Protein AF-A0A1B6FIM2-F1 (afdb_monomer)

Mean predicted aligned error: 3.42 Å

Radius of gyration: 17.5 Å; Cα contacts (8 Å, |Δi|>4): 328; chains: 1; bounding box: 46×36×49 Å

Secondary structure (DSSP, 8-state):
--SEE--EEEETTEEEEPP-TTS-SSEE--EEE-SS-EEETHHHHHTTTT-GGGEE--HHHHTT--TT-HHHHHHTTT-SSEEEEETTEEEEEEEETTEEEEE-HHHHHHHHHHHHHHHHHHHHTS---EEEEEE-TT--HHHHHHHHHHHHHTT-EEEEEEEHHHHHHHHTTTTSS--S--------B-SS-B-

Sequence (195 aa):
GTTYSCVGVWQQGKVEIIANDQGNRTTPSYVAFTDTERLIGDAAKNQVAMNPQNTVFDAKRLIGRKFDDPKIQADMKHWPFKVISDCGKPKIQVEFKGENKRFAPEEISSMVLTKMKETAEAYLGGPVKDAVITVPAYFNDSQRQATKDAGAIAGLNVLRIINEPTAAALAYGLDKNLKGERNVLIFDLGGGTFD

Organism: NCBI:txid1464854

InterPro domains:
  IPR013126 Heat shock protein 70 family [PF00012] (1-195)
  IPR013126 Heat shock protein 70 family [PTHR19375] (1-195)
  IPR043129 ATPase, nucleotide binding domain [SSF53067] (1-176)

Solvent-accessible surface area (backbone atoms only — not comparable to full-atom values): 11012 Å² total; per-residue (Å²): 90,52,66,41,32,71,47,68,48,80,54,98,91,41,82,44,74,49,45,40,100,85,66,40,57,56,39,41,36,23,42,20,42,39,72,85,52,75,36,58,18,62,67,16,55,75,44,30,90,81,42,38,46,28,33,46,55,50,39,69,76,51,36,53,47,49,38,84,37,69,68,48,60,53,53,57,76,76,48,71,39,49,73,43,72,56,96,56,32,47,25,43,42,32,54,41,57,90,35,86,44,75,39,46,33,33,57,58,48,10,54,49,46,35,55,46,43,53,39,49,20,68,73,70,74,47,91,69,46,76,41,73,47,73,40,62,76,86,57,50,71,54,30,50,48,34,53,47,49,10,34,46,74,42,60,28,49,63,79,42,81,44,34,44,61,56,53,52,41,53,74,75,44,76,75,62,92,71,81,74,92,81,92,81,89,72,82,46,82,55,100,88,52,78,87

Foldseek 3Di:
DQFKDWDWDCDPNDIDTFAAPVRHSIFTLKWAADLPDIDGTPVLVVCCVVGQQRIDGRLLQQALDWCPPVSNVVVCVVGNYDWDHDVRGTWTWHQHSNDTDTHHSLQSLLVNVLSNQVRVCVVVVHGAAEDAAEDAPPDDPSRQVSVCVSCVSNNHDHPYYYYPVVVVCVNVVVVPPDDDDDDDDDWDDDPPDTD

Nearest PDB structures (foldseek):
  7plk-assembly1_A  TM=9.984E-01  e=2.055E-32  Bos taurus
  5aql-assembly2_C  TM=9.948E-01  e=1.823E-32  Homo sapiens
  2qwr-assembly1_A  TM=9.960E-01  e=2.943E-32  Bos taurus
  1s3x-assembly1_A  TM=9.961E-01  e=3.317E-32  Homo sapiens
  5fpe-assembly2_B  TM=9.890E-01  e=3.739E-32  Homo sapiens

pLDDT: mean 95.45, std 6.29, range [63.59, 98.81]

Structure (mmCIF, N/CA/C/O backbone):
data_AF-A0A1B6FIM2-F1
#
_entry.id   AF-A0A1B6FIM2-F1
#
loop_
_atom_site.group_PDB
_atom_site.id
_atom_site.type_symbol
_atom_site.label_atom_id
_atom_site.label_alt_id
_atom_site.label_comp_id
_atom_site.label_asym_id
_atom_site.label_entity_id
_atom_site.label_seq_id
_atom_site.pdbx_PDB_ins_code
_atom_site.Cartn_x
_atom_site.Cartn_y
_atom_site.Cartn_z
_atom_site.occupancy
_atom_site.B_iso_or_equiv
_atom_site.auth_seq_id
_atom_site.auth_comp_id
_atom_site.auth_asym_id
_atom_site.auth_atom_id
_atom_site.pdbx_PDB_model_num
ATOM 1 N N . GLY A 1 1 ? 1.165 2.257 -3.805 1.00 92.50 1 GLY A N 1
ATOM 2 C CA . GLY A 1 1 ? 1.570 3.675 -3.689 1.00 92.50 1 GLY A CA 1
ATOM 3 C C . GLY A 1 1 ? 0.908 4.318 -2.481 1.00 92.50 1 GLY A C 1
ATOM 4 O O . GLY A 1 1 ? 0.225 3.617 -1.740 1.00 92.50 1 GLY A O 1
ATOM 5 N N . THR A 1 2 ? 1.127 5.620 -2.256 1.00 94.56 2 THR A N 1
ATOM 6 C CA . THR A 1 2 ? 0.639 6.335 -1.054 1.00 94.56 2 THR A CA 1
ATOM 7 C C . THR A 1 2 ? -0.889 6.366 -0.989 1.00 94.56 2 THR A C 1
ATOM 9 O O . THR A 1 2 ? -1.464 5.844 -0.043 1.00 94.56 2 THR A O 1
ATOM 12 N N . THR A 1 3 ? -1.543 6.891 -2.029 1.00 96.50 3 THR A N 1
ATOM 13 C CA . THR A 1 3 ? -3.010 7.018 -2.101 1.00 96.50 3 THR A CA 1
ATOM 14 C C . THR A 1 3 ? -3.672 5.881 -2.873 1.00 96.50 3 THR A C 1
ATOM 16 O O . THR A 1 3 ? -4.779 5.469 -2.537 1.00 96.50 3 THR A O 1
ATOM 19 N N . TYR A 1 4 ? -2.991 5.359 -3.893 1.00 97.94 4 TYR A N 1
ATOM 20 C CA . TYR A 1 4 ? -3.452 4.262 -4.738 1.00 97.94 4 TYR A CA 1
ATOM 21 C C . TYR A 1 4 ? -2.345 3.231 -4.952 1.00 97.94 4 TYR A C 1
ATOM 23 O O . TYR A 1 4 ? -1.146 3.533 -4.892 1.00 97.94 4 TYR A O 1
ATOM 31 N N . SER A 1 5 ? -2.760 2.004 -5.233 1.00 98.56 5 SER A N 1
ATOM 32 C CA . SER A 1 5 ? -1.910 0.892 -5.636 1.00 98.56 5 SER A CA 1
ATOM 33 C C . SER A 1 5 ? -2.376 0.339 -6.979 1.00 98.56 5 SER A C 1
ATOM 35 O O . SER A 1 5 ? -3.536 0.479 -7.362 1.00 98.56 5 SER A O 1
ATOM 37 N N . CYS A 1 6 ? -1.433 -0.225 -7.722 1.00 98.31 6 CYS A N 1
ATOM 38 C CA . CYS A 1 6 ? -1.624 -0.762 -9.061 1.00 98.31 6 CYS A CA 1
ATOM 39 C C . CYS A 1 6 ? -0.899 -2.105 -9.121 1.00 98.31 6 CYS A C 1
ATOM 41 O O . CYS A 1 6 ? 0.172 -2.244 -8.524 1.00 98.31 6 CYS A O 1
ATOM 43 N N . VAL A 1 7 ? -1.477 -3.073 -9.824 1.00 98.56 7 VAL A N 1
ATOM 44 C CA . VAL A 1 7 ? -0.871 -4.384 -10.050 1.00 98.56 7 VAL A CA 1
ATOM 45 C C . VAL A 1 7 ? -0.872 -4.685 -11.544 1.00 98.56 7 VAL A C 1
ATOM 47 O O . VAL A 1 7 ? -1.836 -4.410 -12.259 1.00 98.56 7 VAL A O 1
ATOM 50 N N . GLY A 1 8 ? 0.247 -5.217 -12.023 1.00 98.00 8 GLY A N 1
ATOM 51 C CA . GLY A 1 8 ? 0.423 -5.602 -13.413 1.00 98.00 8 GLY A CA 1
ATOM 52 C C . GLY A 1 8 ? 1.182 -6.912 -13.525 1.00 98.00 8 GLY A C 1
ATOM 53 O O . GLY A 1 8 ? 1.907 -7.305 -12.610 1.00 98.00 8 GLY A O 1
ATOM 54 N N . VAL A 1 9 ? 1.012 -7.578 -14.659 1.00 97.88 9 VAL A N 1
ATOM 55 C CA . VAL A 1 9 ? 1.670 -8.841 -14.987 1.00 97.88 9 VAL A CA 1
ATOM 56 C C . VAL A 1 9 ? 2.378 -8.717 -16.330 1.00 97.88 9 VAL A C 1
ATOM 58 O O . VAL A 1 9 ? 1.889 -8.063 -17.248 1.00 97.88 9 VAL A O 1
ATOM 61 N N . TRP A 1 10 ? 3.551 -9.335 -16.448 1.00 94.19 10 TRP A N 1
ATOM 62 C CA . TRP A 1 10 ? 4.198 -9.541 -17.739 1.00 94.19 10 TRP A CA 1
ATOM 63 C C . TRP A 1 10 ? 3.821 -10.927 -18.263 1.00 94.19 10 TRP A C 1
ATOM 65 O O . TRP A 1 10 ? 4.260 -11.937 -17.713 1.00 94.19 10 TRP A O 1
ATOM 75 N N . GLN A 1 11 ? 3.028 -10.990 -19.331 1.00 91.12 11 GLN A N 1
ATOM 76 C CA . GLN A 1 11 ? 2.624 -12.247 -19.961 1.00 91.12 11 GLN A CA 1
ATOM 77 C C . GLN A 1 11 ? 2.568 -12.067 -21.478 1.00 91.12 11 GLN A C 1
ATOM 79 O O . GLN A 1 11 ? 2.282 -10.983 -21.978 1.00 91.12 11 GLN A O 1
ATOM 84 N N . GLN A 1 12 ? 2.888 -13.125 -22.230 1.00 91.12 12 GLN A N 1
ATOM 85 C CA . GLN A 1 12 ? 2.848 -13.108 -23.702 1.00 91.12 12 GLN A CA 1
ATOM 86 C C . GLN A 1 12 ? 3.644 -11.942 -24.332 1.00 91.12 12 GLN A C 1
ATOM 88 O O . GLN A 1 12 ? 3.262 -11.390 -25.359 1.00 91.12 12 GLN A O 1
ATOM 93 N N . GLY A 1 13 ? 4.762 -11.553 -23.708 1.00 89.81 13 GLY A N 1
ATOM 94 C CA . GLY A 1 13 ? 5.661 -10.521 -24.234 1.00 89.81 13 GLY A CA 1
ATOM 95 C C . GLY A 1 13 ? 5.196 -9.073 -24.039 1.00 89.81 13 GLY A C 1
ATOM 96 O O . GLY A 1 13 ? 5.806 -8.176 -24.619 1.00 89.81 13 GLY A O 1
ATOM 97 N N . LYS A 1 14 ? 4.159 -8.827 -23.231 1.00 92.75 14 LYS A N 1
ATOM 98 C CA . LYS A 1 14 ? 3.659 -7.482 -22.914 1.00 92.75 14 LYS A CA 1
ATOM 99 C C . LYS A 1 14 ? 3.328 -7.332 -21.427 1.00 92.75 14 LYS A C 1
ATOM 101 O O . LYS A 1 14 ? 3.095 -8.317 -20.729 1.00 92.75 14 LYS A O 1
ATOM 106 N N . VAL A 1 15 ? 3.296 -6.083 -20.960 1.00 94.88 15 VAL A N 1
ATOM 107 C CA . VAL A 1 15 ? 2.743 -5.723 -19.646 1.00 94.88 15 VAL A CA 1
ATOM 108 C C . VAL A 1 15 ? 1.233 -5.569 -19.776 1.00 94.88 15 VAL A C 1
ATOM 110 O O . VAL A 1 15 ? 0.756 -4.854 -20.657 1.00 94.88 15 VAL A O 1
ATOM 113 N N . GLU A 1 16 ? 0.490 -6.179 -18.863 1.00 96.12 16 GLU A N 1
ATOM 114 C CA . GLU A 1 16 ? -0.941 -5.959 -18.683 1.00 96.12 16 GLU A CA 1
ATOM 115 C C . GLU A 1 16 ? -1.196 -5.386 -17.289 1.00 96.12 16 GLU A C 1
ATOM 117 O O . GLU A 1 16 ? -0.738 -5.937 -16.288 1.00 96.12 16 GLU A O 1
ATOM 122 N N . ILE A 1 17 ? -1.915 -4.262 -17.222 1.00 98.00 17 ILE A N 1
ATOM 123 C CA . ILE A 1 17 ? -2.380 -3.678 -15.960 1.00 98.00 17 ILE A CA 1
ATOM 124 C C . ILE A 1 17 ? -3.752 -4.255 -15.642 1.00 98.00 17 ILE A C 1
ATOM 126 O O . ILE A 1 17 ? -4.681 -4.132 -16.447 1.00 98.00 17 ILE A O 1
ATOM 130 N N . ILE A 1 18 ? -3.867 -4.866 -14.469 1.00 98.31 18 ILE A N 1
ATOM 131 C CA . ILE A 1 18 ? -5.035 -5.647 -14.079 1.00 98.31 18 ILE A CA 1
ATOM 132 C C . ILE A 1 18 ? -6.059 -4.714 -13.429 1.00 98.31 18 ILE A C 1
ATOM 134 O O . ILE A 1 18 ? -5.737 -3.954 -12.515 1.00 98.31 18 ILE A O 1
ATOM 138 N N . ALA A 1 19 ? -7.294 -4.753 -13.925 1.00 98.12 19 ALA A N 1
ATOM 139 C CA . ALA A 1 19 ? -8.408 -4.051 -13.304 1.00 98.12 19 ALA A CA 1
ATOM 140 C C . ALA A 1 19 ? -8.920 -4.825 -12.079 1.00 98.12 19 ALA A C 1
ATOM 142 O O . ALA A 1 19 ? -8.931 -6.054 -12.083 1.00 98.12 19 ALA A O 1
ATOM 143 N N . ASN A 1 20 ? -9.352 -4.108 -11.044 1.00 97.25 20 ASN A N 1
ATOM 144 C CA . ASN A 1 20 ? -9.981 -4.700 -9.870 1.00 97.25 20 ASN A CA 1
ATOM 145 C C . ASN A 1 20 ? -11.428 -5.152 -10.152 1.00 97.25 20 ASN A C 1
ATOM 147 O O . ASN A 1 20 ? -11.941 -5.023 -11.263 1.00 97.25 20 ASN A O 1
ATOM 151 N N . ASP A 1 21 ? -12.097 -5.659 -9.120 1.00 94.00 21 ASP A N 1
ATOM 152 C CA . ASP A 1 21 ? -13.487 -6.131 -9.138 1.00 94.00 21 ASP A CA 1
ATOM 153 C C . ASP A 1 21 ? -14.526 -5.058 -9.509 1.00 94.00 21 ASP A C 1
ATOM 155 O O . ASP A 1 21 ? -15.655 -5.397 -9.858 1.00 94.00 21 ASP A O 1
ATOM 159 N N . GLN A 1 22 ? -14.150 -3.777 -9.495 1.00 94.06 22 GLN A N 1
ATOM 160 C CA . GLN A 1 22 ? -14.974 -2.659 -9.965 1.00 94.06 22 GLN A CA 1
ATOM 161 C C . GLN A 1 22 ? -14.589 -2.166 -11.371 1.00 94.06 22 GLN A C 1
ATOM 163 O O . GLN A 1 22 ? -15.170 -1.204 -11.868 1.00 94.06 22 GLN A O 1
ATOM 168 N N . GLY A 1 23 ? -13.611 -2.799 -12.025 1.00 96.00 23 GLY A N 1
ATOM 169 C CA . GLY A 1 23 ? -13.101 -2.382 -13.332 1.00 96.00 23 GLY A CA 1
ATOM 170 C C . GLY A 1 23 ? -12.039 -1.276 -13.279 1.00 96.00 23 GLY A C 1
ATOM 171 O O . GLY A 1 23 ? -11.585 -0.815 -14.329 1.00 96.00 23 GLY A O 1
ATOM 172 N N . ASN A 1 24 ? -11.588 -0.866 -12.088 1.00 97.75 24 ASN A N 1
ATOM 173 C CA . ASN A 1 24 ? -10.577 0.180 -11.926 1.00 97.75 24 ASN A CA 1
ATOM 174 C C . ASN A 1 24 ? -9.160 -0.395 -12.049 1.00 97.75 24 ASN A C 1
ATOM 176 O O . ASN A 1 24 ? -8.808 -1.367 -11.387 1.00 97.75 24 ASN A O 1
ATOM 180 N N . ARG A 1 25 ? -8.295 0.244 -12.847 1.00 97.81 25 ARG A N 1
ATOM 181 C CA . ARG A 1 25 ? -6.875 -0.153 -12.999 1.00 97.81 25 ARG A CA 1
ATOM 182 C C . ARG A 1 25 ? -5.978 0.244 -11.826 1.00 97.81 25 ARG A C 1
ATOM 184 O O . ARG A 1 25 ? -4.818 -0.149 -11.767 1.00 97.81 25 ARG A O 1
ATOM 191 N N . THR A 1 26 ? -6.498 1.045 -10.908 1.00 98.19 26 THR A N 1
ATOM 192 C CA . THR A 1 26 ? -5.848 1.382 -9.645 1.00 98.19 26 THR A CA 1
ATOM 193 C C . THR A 1 26 ? -6.855 1.186 -8.525 1.00 98.19 26 THR A C 1
ATOM 195 O O . THR A 1 26 ? -8.048 1.403 -8.702 1.00 98.19 26 THR A O 1
ATOM 198 N N . THR A 1 27 ? -6.376 0.761 -7.364 1.00 98.62 27 THR A N 1
ATOM 199 C CA . THR A 1 27 ? -7.202 0.548 -6.173 1.00 98.62 27 THR A CA 1
ATOM 200 C C . THR A 1 27 ? -6.720 1.479 -5.064 1.00 98.62 27 THR A C 1
ATOM 202 O O . THR A 1 27 ? -5.507 1.560 -4.845 1.00 98.62 27 THR A O 1
ATOM 205 N N . PRO A 1 28 ? -7.613 2.196 -4.360 1.00 98.56 28 PRO A N 1
ATOM 206 C CA . PRO A 1 28 ? -7.225 3.032 -3.231 1.00 98.56 28 PRO A CA 1
ATOM 207 C C . PRO A 1 28 ? -6.421 2.253 -2.182 1.00 98.56 28 PRO A C 1
ATOM 209 O O . PRO A 1 28 ? -6.786 1.144 -1.799 1.00 98.56 28 PRO A O 1
ATOM 212 N N . SER A 1 29 ? -5.349 2.843 -1.660 1.00 98.56 29 SER A N 1
ATOM 213 C CA . SER A 1 29 ? -4.566 2.291 -0.545 1.00 98.56 29 SER A CA 1
ATOM 214 C C . SER A 1 29 ? -5.265 2.568 0.796 1.00 98.56 29 SER A C 1
ATOM 216 O O . SER A 1 29 ? -4.714 3.233 1.670 1.00 98.56 29 SER A O 1
ATOM 218 N N . TYR A 1 30 ? -6.513 2.112 0.916 1.00 98.75 30 TYR A N 1
ATOM 219 C CA . TYR A 1 30 ? -7.396 2.343 2.059 1.00 98.75 30 TYR A CA 1
ATOM 220 C C . TYR A 1 30 ? -7.775 1.012 2.702 1.00 98.75 30 TYR A C 1
ATOM 222 O O . TYR A 1 30 ? -8.082 0.047 1.999 1.00 98.75 30 TYR A O 1
ATOM 230 N N . VAL A 1 31 ? -7.806 0.989 4.033 1.00 98.81 31 VAL A N 1
ATOM 231 C CA . VAL A 1 31 ? -8.309 -0.130 4.835 1.00 98.81 31 VAL A CA 1
ATOM 232 C C . VAL A 1 31 ? -9.269 0.427 5.876 1.00 98.81 31 VAL A C 1
ATOM 234 O O . VAL A 1 31 ? -8.871 1.250 6.694 1.00 98.81 31 VAL A O 1
ATOM 237 N N . ALA A 1 32 ? -10.522 -0.015 5.855 1.00 98.81 32 ALA A N 1
ATOM 238 C CA . ALA A 1 32 ? -11.518 0.369 6.846 1.00 98.81 32 ALA A CA 1
ATOM 239 C C . ALA A 1 32 ? -11.920 -0.824 7.707 1.00 98.81 32 ALA A C 1
ATOM 241 O O . ALA A 1 32 ? -12.060 -1.946 7.214 1.00 98.81 32 ALA A O 1
ATOM 242 N N . PHE A 1 33 ? -12.118 -0.564 8.991 1.00 98.75 33 PHE A N 1
ATOM 243 C CA . PHE A 1 33 ? -12.545 -1.546 9.975 1.00 98.75 33 PHE A CA 1
ATOM 244 C C . PHE A 1 33 ? -13.953 -1.190 10.450 1.00 98.75 33 PHE A C 1
ATOM 246 O O . PHE A 1 33 ? -14.222 -0.037 10.794 1.00 98.75 33 PHE A O 1
ATOM 253 N N . THR A 1 34 ? -14.856 -2.168 10.421 1.00 98.06 34 THR A N 1
ATOM 254 C CA . THR A 1 34 ? -16.246 -2.022 10.868 1.00 98.06 34 THR A CA 1
ATOM 255 C C . THR A 1 34 ? -16.566 -3.041 11.965 1.00 98.06 34 THR A C 1
ATOM 257 O O . THR A 1 34 ? -15.729 -3.865 12.347 1.00 98.06 34 THR A O 1
ATOM 260 N N . ASP A 1 35 ? -17.794 -3.026 12.473 1.00 96.12 35 ASP A N 1
ATOM 261 C CA . ASP A 1 35 ? -18.244 -4.007 13.467 1.00 96.12 35 ASP A CA 1
ATOM 262 C C . ASP A 1 35 ? -18.338 -5.434 12.914 1.00 96.12 35 ASP A C 1
ATOM 264 O O . ASP A 1 35 ? -18.319 -6.406 13.669 1.00 96.12 35 ASP A O 1
ATOM 268 N N . THR A 1 36 ? -18.423 -5.582 11.592 1.00 96.31 36 THR A N 1
ATOM 269 C CA . THR A 1 36 ? -18.669 -6.866 10.929 1.00 96.31 36 THR A CA 1
ATOM 270 C C . THR A 1 36 ? -17.468 -7.339 10.124 1.00 96.31 36 THR A C 1
ATOM 272 O O . THR A 1 36 ? -17.121 -8.525 10.155 1.00 96.31 36 THR A O 1
ATOM 275 N N . GLU A 1 37 ? -16.793 -6.428 9.427 1.00 96.75 37 GLU A N 1
ATOM 276 C CA . GLU A 1 37 ? -15.832 -6.780 8.393 1.00 96.75 37 GLU A CA 1
ATOM 277 C C . GLU A 1 37 ? -14.720 -5.746 8.212 1.00 96.75 37 GLU A C 1
ATOM 279 O O . GLU A 1 37 ? -14.718 -4.648 8.771 1.00 96.75 37 GLU A O 1
ATOM 284 N N . ARG A 1 38 ? -13.721 -6.143 7.429 1.00 98.06 38 ARG A N 1
ATOM 285 C CA . ARG A 1 38 ? -12.625 -5.278 7.021 1.00 98.06 38 ARG A CA 1
ATOM 286 C C . ARG A 1 38 ? -12.766 -5.009 5.532 1.00 98.06 38 ARG A C 1
ATOM 288 O O . ARG A 1 38 ? -12.680 -5.938 4.734 1.00 98.06 38 ARG A O 1
ATOM 295 N N . LEU A 1 39 ? -12.916 -3.742 5.177 1.00 98.38 39 LEU A N 1
ATOM 296 C CA . LEU A 1 39 ? -13.014 -3.283 3.797 1.00 98.38 39 LEU A CA 1
ATOM 297 C C . LEU A 1 39 ? -11.639 -2.818 3.318 1.00 98.38 39 LEU A C 1
ATOM 299 O O . LEU A 1 39 ? -10.876 -2.224 4.079 1.00 98.38 39 LEU A O 1
ATOM 303 N N . ILE A 1 40 ? -11.320 -3.061 2.048 1.00 98.62 40 ILE A N 1
ATOM 304 C CA . ILE A 1 40 ? -10.046 -2.664 1.434 1.00 98.62 40 ILE A CA 1
ATOM 305 C C . ILE A 1 40 ? -10.336 -2.072 0.054 1.00 98.62 40 ILE A C 1
ATOM 307 O O . ILE A 1 40 ? -11.208 -2.562 -0.662 1.00 98.62 40 ILE A O 1
ATOM 311 N N . GLY A 1 41 ? -9.610 -1.025 -0.336 1.00 98.50 41 GLY A N 1
ATOM 312 C CA . GLY A 1 41 ? -9.752 -0.429 -1.663 1.00 98.50 41 GLY A CA 1
ATOM 313 C C . GLY A 1 41 ? -10.945 0.513 -1.785 1.00 98.50 41 GLY A C 1
ATOM 314 O O . GLY A 1 41 ? -11.195 1.332 -0.899 1.00 98.50 41 GLY A O 1
ATOM 315 N N . ASP A 1 42 ? -11.673 0.411 -2.897 1.00 98.25 42 ASP A N 1
ATOM 316 C CA . ASP A 1 42 ? -12.793 1.302 -3.219 1.00 98.25 42 ASP A CA 1
ATOM 317 C C . ASP A 1 42 ? -13.888 1.265 -2.143 1.00 98.25 42 ASP A C 1
ATOM 319 O O . ASP A 1 42 ? -14.356 2.313 -1.698 1.00 98.25 42 ASP A O 1
ATOM 323 N N . ALA A 1 43 ? -14.222 0.075 -1.633 1.00 97.75 43 ALA A N 1
ATOM 324 C CA . ALA A 1 43 ? -15.197 -0.082 -0.554 1.00 97.75 43 ALA A CA 1
ATOM 325 C C . ALA A 1 43 ? -14.789 0.679 0.720 1.00 97.75 43 ALA A C 1
ATOM 327 O O . ALA A 1 43 ? -15.617 1.360 1.320 1.00 97.75 43 ALA A O 1
ATOM 328 N N . ALA A 1 44 ? -13.506 0.628 1.101 1.00 98.50 44 ALA A N 1
ATOM 329 C CA . ALA A 1 44 ? -12.992 1.371 2.251 1.00 98.50 44 ALA A CA 1
ATOM 330 C C . ALA A 1 44 ? -13.014 2.886 2.007 1.00 98.50 44 ALA A C 1
ATOM 332 O O . ALA A 1 44 ? -13.407 3.650 2.888 1.00 98.50 44 ALA A O 1
ATOM 333 N N . LYS A 1 45 ? -12.630 3.337 0.809 1.00 98.12 45 LYS A N 1
ATOM 334 C CA . LYS A 1 45 ? -12.624 4.765 0.472 1.00 98.12 45 LYS A CA 1
ATOM 335 C C . LYS A 1 45 ? -14.035 5.361 0.446 1.00 98.12 45 LYS A C 1
ATOM 337 O O . LYS A 1 45 ? -14.227 6.461 0.956 1.00 98.12 45 LYS A O 1
ATOM 342 N N . ASN A 1 46 ? -15.021 4.645 -0.093 1.00 97.81 46 ASN A N 1
ATOM 343 C CA . ASN A 1 46 ? -16.386 5.155 -0.272 1.00 97.81 46 ASN A CA 1
ATOM 344 C C . ASN A 1 46 ? -17.098 5.480 1.051 1.00 97.81 46 ASN A C 1
ATOM 346 O O . ASN A 1 46 ? -17.915 6.394 1.097 1.00 97.81 46 ASN A O 1
ATOM 350 N N . GLN A 1 47 ? -16.765 4.774 2.133 1.00 97.44 47 GLN A N 1
ATOM 351 C CA . GLN A 1 47 ? -17.388 4.966 3.448 1.00 97.44 47 GLN A CA 1
ATOM 352 C C . GLN A 1 47 ? -16.586 5.865 4.407 1.00 97.44 47 GLN A C 1
ATOM 354 O O . GLN A 1 47 ? -16.997 6.060 5.550 1.00 97.44 47 GLN A O 1
ATOM 359 N N . VAL A 1 48 ? -15.470 6.460 3.960 1.00 97.19 48 VAL A N 1
ATOM 360 C CA . VAL A 1 48 ? -14.565 7.242 4.830 1.00 97.19 48 VAL A CA 1
ATOM 361 C C . VAL A 1 48 ? -15.266 8.398 5.551 1.00 97.19 48 VAL A C 1
ATOM 363 O O . VAL A 1 48 ? -14.922 8.708 6.687 1.00 97.19 48 VAL A O 1
ATOM 366 N N . ALA A 1 49 ? -16.275 9.013 4.926 1.00 97.06 49 ALA A N 1
ATOM 367 C CA . ALA A 1 49 ? -17.040 10.106 5.526 1.00 97.06 49 ALA A CA 1
ATOM 368 C C . ALA A 1 49 ? -17.935 9.645 6.692 1.00 97.06 49 ALA A C 1
ATOM 370 O O . ALA A 1 49 ? -18.217 10.433 7.589 1.00 97.06 49 ALA A O 1
ATOM 371 N N . MET A 1 50 ? -18.367 8.379 6.689 1.00 97.62 50 MET A N 1
ATOM 372 C CA . MET A 1 50 ? -19.211 7.797 7.738 1.00 97.62 50 MET A CA 1
ATOM 373 C C . MET A 1 50 ? -18.393 7.183 8.879 1.00 97.62 50 MET A C 1
ATOM 375 O O . MET A 1 50 ? -18.855 7.164 10.014 1.00 97.62 50 MET A O 1
ATOM 379 N N . ASN A 1 51 ? -17.179 6.707 8.595 1.00 98.06 51 ASN A N 1
ATOM 380 C CA . ASN A 1 51 ? -16.321 6.022 9.566 1.00 98.06 51 ASN A CA 1
ATOM 381 C C . ASN A 1 51 ? -14.859 6.518 9.503 1.00 98.06 51 ASN A C 1
ATOM 383 O O . ASN A 1 51 ? -13.934 5.742 9.237 1.00 98.06 51 ASN A O 1
ATOM 387 N N . PRO A 1 52 ? -14.604 7.819 9.713 1.00 98.06 52 PRO A N 1
ATOM 388 C CA . PRO A 1 52 ? -13.284 8.399 9.471 1.00 98.06 52 PRO A CA 1
ATOM 389 C C . PRO A 1 52 ? -12.210 7.881 10.439 1.00 98.06 52 PRO A C 1
ATOM 391 O O . PRO A 1 52 ? -11.061 7.714 10.042 1.00 98.06 52 PRO A O 1
ATOM 394 N N . GLN A 1 53 ? -12.566 7.581 11.692 1.00 98.12 53 GLN A N 1
ATOM 395 C CA . GLN A 1 53 ? -11.607 7.165 12.727 1.00 98.12 53 GLN A CA 1
ATOM 396 C C . GLN A 1 53 ? -11.075 5.738 12.532 1.00 98.12 53 GLN A C 1
ATOM 398 O O . GLN A 1 53 ? -9.950 5.452 12.938 1.00 98.12 53 GLN A O 1
ATOM 403 N N . ASN A 1 54 ? -11.851 4.866 11.878 1.00 98.56 54 ASN A N 1
ATOM 404 C CA . ASN A 1 54 ? -11.472 3.474 11.615 1.00 98.56 54 ASN A CA 1
ATOM 405 C C . ASN A 1 54 ? -11.148 3.219 10.138 1.00 98.56 54 ASN A C 1
ATOM 407 O O . ASN A 1 54 ? -11.032 2.068 9.718 1.00 98.56 54 ASN A O 1
ATOM 411 N N . THR A 1 55 ? -10.988 4.282 9.346 1.00 98.69 55 THR A N 1
ATOM 412 C CA . THR A 1 55 ? -10.579 4.204 7.942 1.00 98.69 55 THR A CA 1
ATOM 413 C C . THR A 1 55 ? -9.160 4.714 7.790 1.00 98.69 55 THR A C 1
ATOM 415 O O . THR A 1 55 ? -8.896 5.915 7.823 1.00 98.69 55 THR A O 1
ATOM 418 N N . VAL A 1 56 ? -8.237 3.780 7.613 1.00 98.69 56 VAL A N 1
ATOM 419 C CA . VAL A 1 56 ? -6.805 4.036 7.536 1.00 98.69 56 VAL A CA 1
ATOM 420 C C . VAL A 1 56 ? -6.394 4.242 6.083 1.00 98.69 56 VAL A C 1
ATOM 422 O O . VAL A 1 56 ? -6.711 3.438 5.206 1.00 98.69 56 VAL A O 1
ATOM 425 N N . PHE A 1 57 ? -5.646 5.311 5.847 1.00 98.31 57 PHE A N 1
ATOM 426 C CA . PHE A 1 57 ? -4.979 5.638 4.589 1.00 98.31 57 PHE A CA 1
ATOM 427 C C . PHE A 1 57 ? -3.581 6.178 4.903 1.00 98.31 57 PHE A C 1
ATOM 429 O O . PHE A 1 57 ? -3.216 6.309 6.070 1.00 98.31 57 PHE A O 1
ATOM 436 N N . ASP A 1 58 ? -2.768 6.449 3.880 1.00 97.25 58 ASP A N 1
ATOM 437 C CA . ASP A 1 58 ? -1.422 7.014 4.054 1.00 97.25 58 ASP A CA 1
ATOM 438 C C . ASP A 1 58 ? -0.465 6.171 4.924 1.00 97.25 58 ASP A C 1
ATOM 440 O O . ASP A 1 58 ? 0.586 6.650 5.348 1.00 97.25 58 ASP A O 1
ATOM 444 N N . ALA A 1 59 ? -0.736 4.872 5.112 1.00 96.81 59 ALA A N 1
ATOM 445 C CA . ALA A 1 59 ? 0.139 3.967 5.869 1.00 96.81 59 ALA A CA 1
ATOM 446 C C . ALA A 1 59 ? 1.590 3.946 5.338 1.00 96.81 59 ALA A C 1
ATOM 448 O O . ALA A 1 59 ? 2.537 3.792 6.112 1.00 96.81 59 ALA A O 1
ATOM 449 N N . LYS A 1 60 ? 1.789 4.202 4.032 1.00 96.50 60 LYS A N 1
ATOM 450 C CA . LYS A 1 60 ? 3.114 4.351 3.396 1.00 96.50 60 LYS A CA 1
ATOM 451 C C . LYS A 1 60 ? 3.939 5.506 3.994 1.00 96.50 60 LYS A C 1
ATOM 453 O O . LYS A 1 60 ? 5.164 5.458 3.935 1.00 96.50 60 LYS A O 1
ATOM 458 N N . ARG A 1 61 ? 3.310 6.528 4.590 1.00 96.81 61 ARG A N 1
ATOM 459 C CA . ARG A 1 61 ? 4.017 7.613 5.294 1.00 96.81 61 ARG A CA 1
ATOM 460 C C . ARG A 1 61 ? 4.612 7.142 6.621 1.00 96.81 61 ARG A C 1
ATOM 462 O O . ARG A 1 61 ? 5.687 7.613 6.978 1.00 96.81 61 ARG A O 1
ATOM 469 N N . LEU A 1 62 ? 3.957 6.189 7.295 1.00 97.12 62 LEU A N 1
ATOM 470 C CA . LEU A 1 62 ? 4.344 5.630 8.601 1.00 97.12 62 LEU A CA 1
ATOM 471 C C . LEU A 1 62 ? 5.353 4.481 8.516 1.00 97.12 62 LEU A C 1
ATOM 473 O O . LEU A 1 62 ? 6.119 4.265 9.455 1.00 97.12 62 LEU A O 1
ATOM 477 N N . ILE A 1 63 ? 5.344 3.730 7.415 1.00 97.31 63 ILE A N 1
ATOM 478 C CA . ILE A 1 63 ? 6.116 2.491 7.287 1.00 97.31 63 ILE A CA 1
ATOM 479 C C . ILE A 1 63 ? 7.621 2.716 7.496 1.00 97.31 63 ILE A C 1
ATOM 481 O O . ILE A 1 63 ? 8.214 3.629 6.919 1.00 97.31 63 ILE A O 1
ATOM 485 N N . GLY A 1 64 ? 8.233 1.891 8.353 1.00 97.06 64 GLY A N 1
ATOM 486 C CA . GLY A 1 64 ? 9.664 1.947 8.683 1.00 97.06 64 GLY A CA 1
ATOM 487 C C . GLY A 1 64 ? 10.133 3.212 9.414 1.00 97.06 64 GLY A C 1
ATOM 488 O O . GLY A 1 64 ? 11.337 3.462 9.471 1.00 97.06 64 GLY A O 1
ATOM 489 N N . ARG A 1 65 ? 9.218 4.029 9.952 1.00 97.75 65 ARG A N 1
ATOM 490 C CA . ARG A 1 65 ? 9.553 5.210 10.764 1.00 97.75 65 ARG A CA 1
ATOM 491 C C . ARG A 1 65 ? 9.381 4.946 12.254 1.00 97.75 65 ARG A C 1
ATOM 493 O O . ARG A 1 65 ? 8.722 3.997 12.674 1.00 97.75 65 ARG A O 1
ATOM 500 N N . LYS A 1 66 ? 9.980 5.821 13.058 1.00 97.81 66 LYS A N 1
ATOM 501 C CA . LYS A 1 66 ? 9.752 5.884 14.503 1.00 97.81 66 LYS A CA 1
ATOM 502 C C . LYS A 1 66 ? 8.570 6.795 14.805 1.00 97.81 66 LYS A C 1
ATOM 504 O O . LYS A 1 66 ? 8.257 7.691 14.025 1.00 97.81 66 LYS A O 1
ATOM 509 N N . PHE A 1 67 ? 7.923 6.561 15.941 1.00 98.12 67 PHE A N 1
ATOM 510 C CA . PHE A 1 67 ? 6.775 7.356 16.362 1.00 98.12 67 PHE A CA 1
ATOM 511 C C . PHE A 1 67 ? 7.152 8.830 16.569 1.00 98.12 67 PHE A C 1
ATOM 513 O O . PHE A 1 67 ? 6.378 9.710 16.218 1.00 98.12 67 PHE A O 1
ATOM 520 N N . ASP A 1 68 ? 8.348 9.102 17.091 1.00 97.44 68 ASP A N 1
ATOM 521 C CA . ASP A 1 68 ? 8.867 10.442 17.386 1.00 97.44 68 ASP A CA 1
ATOM 522 C C . ASP A 1 68 ? 9.461 11.181 16.172 1.00 97.44 68 ASP A C 1
ATOM 524 O O . ASP A 1 68 ? 9.935 12.307 16.321 1.00 97.44 68 ASP A O 1
ATOM 528 N N . ASP A 1 69 ? 9.417 10.595 14.968 1.00 97.19 69 ASP A N 1
ATOM 529 C CA . ASP A 1 69 ? 9.849 11.268 13.741 1.00 97.19 69 ASP A CA 1
ATOM 530 C C . ASP A 1 69 ? 9.044 12.575 13.554 1.00 97.19 69 ASP A C 1
ATOM 532 O O . ASP A 1 69 ? 7.809 12.523 13.487 1.00 97.19 69 ASP A O 1
ATOM 536 N N . PRO A 1 70 ? 9.696 13.751 13.433 1.00 97.44 70 PRO A N 1
ATOM 537 C CA . PRO A 1 70 ? 9.002 15.027 13.277 1.00 97.44 70 PRO A CA 1
ATOM 538 C C . PRO A 1 70 ? 8.017 15.060 12.103 1.00 97.44 70 PRO A C 1
ATOM 540 O O . PRO A 1 70 ? 6.984 15.723 12.195 1.00 97.44 70 PRO A O 1
ATOM 543 N N . LYS A 1 71 ? 8.300 14.325 11.016 1.00 93.62 71 LYS A N 1
ATOM 544 C CA . LYS A 1 71 ? 7.379 14.207 9.876 1.00 93.62 71 LYS A CA 1
ATOM 545 C C . LYS A 1 71 ? 6.108 13.460 10.270 1.00 93.62 71 LYS A C 1
ATOM 547 O O . LYS A 1 71 ? 5.022 13.896 9.914 1.00 93.62 71 LYS A O 1
ATOM 552 N N . ILE A 1 72 ? 6.230 12.396 11.066 1.00 95.25 72 ILE A N 1
ATOM 553 C CA . ILE A 1 72 ? 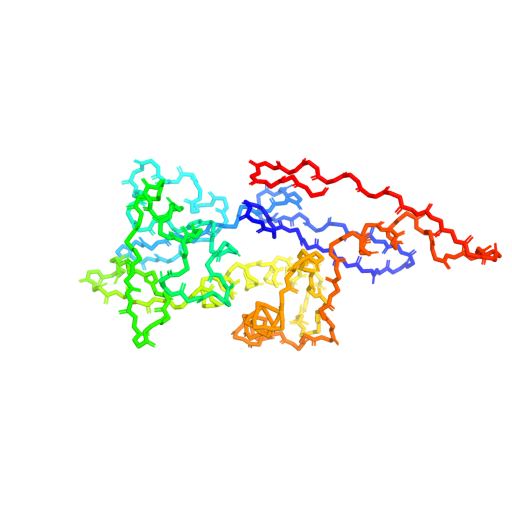5.075 11.651 11.583 1.00 95.25 72 ILE A CA 1
ATOM 554 C C . ILE A 1 72 ? 4.269 12.490 12.563 1.00 95.25 72 ILE A C 1
ATOM 556 O O . ILE A 1 72 ? 3.049 12.539 12.456 1.00 95.25 72 ILE A O 1
ATOM 560 N N . GLN A 1 73 ? 4.931 13.212 13.464 1.00 98.00 73 GLN A N 1
ATOM 561 C CA . GLN A 1 73 ? 4.248 14.112 14.395 1.00 98.00 73 GLN A CA 1
ATOM 562 C C . GLN A 1 73 ? 3.490 15.243 13.678 1.00 98.00 73 GLN A C 1
ATOM 564 O O . GLN A 1 73 ? 2.456 15.701 14.167 1.00 98.00 73 GLN A O 1
ATOM 569 N N . ALA A 1 74 ? 3.986 15.703 12.525 1.00 97.25 74 ALA A N 1
ATOM 570 C CA . ALA A 1 74 ? 3.274 16.650 11.675 1.00 97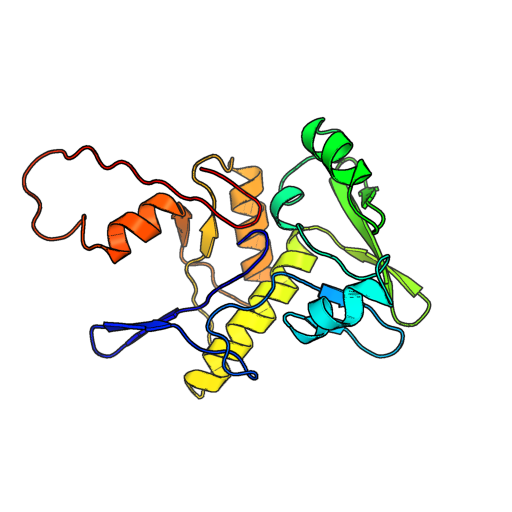.25 74 ALA A CA 1
ATOM 571 C C . ALA A 1 74 ? 2.086 15.987 10.957 1.00 97.25 74 ALA A C 1
ATOM 573 O O . ALA A 1 74 ? 0.963 16.473 11.086 1.00 97.25 74 ALA A O 1
ATOM 574 N N . ASP A 1 75 ? 2.309 14.859 10.278 1.00 95.88 75 ASP A N 1
ATOM 575 C CA . ASP A 1 75 ? 1.278 14.149 9.511 1.00 95.88 75 ASP A CA 1
ATOM 576 C C . ASP A 1 75 ? 0.108 13.678 10.404 1.00 95.88 75 ASP A C 1
ATOM 578 O O . ASP A 1 75 ? -1.056 13.796 10.020 1.00 95.88 75 ASP A O 1
ATOM 582 N N . MET A 1 76 ? 0.385 13.248 11.643 1.00 96.94 76 MET A N 1
ATOM 583 C CA . MET A 1 76 ? -0.627 12.826 12.625 1.00 96.94 76 MET A CA 1
ATOM 584 C C . MET A 1 76 ? -1.674 13.897 12.950 1.00 96.94 76 MET A C 1
ATOM 586 O O . MET A 1 76 ? -2.774 13.554 13.373 1.00 96.94 76 MET A O 1
ATOM 590 N N . LYS A 1 77 ? -1.370 15.184 12.747 1.00 97.00 77 LYS A N 1
ATOM 591 C CA . LYS A 1 77 ? -2.330 16.282 12.959 1.00 97.00 77 LYS A CA 1
ATOM 592 C C . LYS A 1 77 ? -3.403 16.348 11.872 1.00 97.00 77 LYS A C 1
ATOM 594 O O . LYS A 1 77 ? -4.399 17.045 12.046 1.00 97.00 77 LYS A O 1
ATOM 599 N N . HIS A 1 78 ? -3.183 15.662 10.755 1.00 96.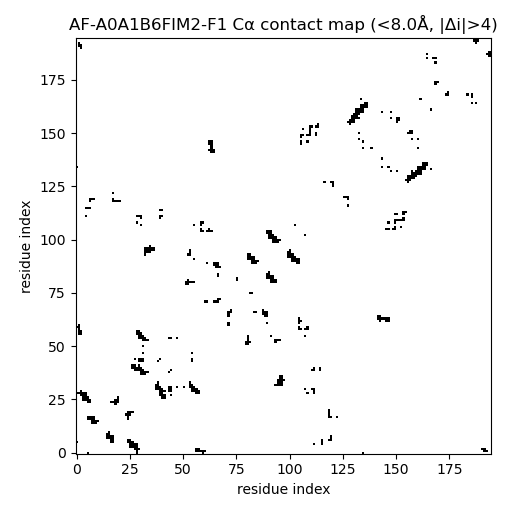88 78 HIS A N 1
ATOM 600 C CA . HIS A 1 78 ? -4.040 15.701 9.574 1.00 96.88 78 HIS A CA 1
ATOM 601 C C . HIS A 1 78 ? -4.833 14.408 9.366 1.00 96.88 78 HIS A C 1
ATOM 603 O O . HIS A 1 78 ? -5.707 14.367 8.499 1.00 96.88 78 HIS A O 1
ATOM 609 N N . TRP A 1 79 ? -4.564 13.361 10.149 1.00 97.88 79 TRP A N 1
ATOM 610 C CA . TRP A 1 79 ? -5.290 12.100 10.049 1.00 97.88 79 TRP A CA 1
ATOM 611 C C . TRP A 1 79 ? -6.443 12.013 11.054 1.00 97.88 79 TRP A C 1
ATOM 613 O O . TRP A 1 79 ? -6.287 12.404 12.210 1.00 97.88 79 TRP A O 1
ATOM 623 N N . PRO A 1 80 ? -7.597 11.459 10.642 1.00 97.88 80 PRO A N 1
ATOM 624 C CA . PRO A 1 80 ? -8.730 11.247 11.540 1.00 97.88 80 PRO A CA 1
ATOM 625 C C . PRO A 1 80 ? -8.561 10.024 12.454 1.00 97.88 80 PRO A C 1
ATOM 627 O O . PRO A 1 80 ? -9.231 9.931 13.481 1.00 97.88 80 PRO A O 1
ATOM 630 N N . PHE A 1 81 ? -7.701 9.072 12.080 1.00 98.19 81 PHE A N 1
ATOM 631 C CA . PHE A 1 81 ? -7.432 7.857 12.846 1.00 98.19 81 PHE A CA 1
ATOM 632 C C . PHE A 1 81 ? -6.307 8.068 13.862 1.00 98.19 81 PHE A C 1
ATOM 634 O O . PHE A 1 81 ? -5.414 8.901 13.691 1.00 98.19 81 PHE A O 1
ATOM 641 N N . LYS A 1 82 ? -6.321 7.273 14.933 1.00 98.06 82 LYS A N 1
ATOM 642 C CA . LYS A 1 82 ? -5.360 7.405 16.028 1.00 98.06 82 LYS A CA 1
ATOM 643 C C . LYS A 1 82 ? -4.071 6.643 15.726 1.00 98.06 82 LYS A C 1
ATOM 645 O O . LYS A 1 82 ? -4.100 5.445 15.454 1.00 98.06 82 LYS A O 1
ATOM 650 N N . VAL A 1 83 ? -2.930 7.309 15.881 1.00 98.44 83 VAL A N 1
ATOM 651 C CA . VAL A 1 83 ? -1.608 6.667 15.902 1.00 98.44 83 VAL A CA 1
ATOM 652 C C . VAL A 1 83 ? -1.053 6.738 17.323 1.00 98.44 83 VAL A C 1
ATOM 654 O O . VAL A 1 83 ? -1.071 7.792 17.957 1.00 98.44 83 VAL A O 1
ATOM 657 N N . ILE A 1 84 ? -0.584 5.608 17.841 1.00 98.19 84 ILE A N 1
ATOM 658 C CA . ILE A 1 84 ? -0.004 5.467 19.180 1.00 98.19 84 ILE A CA 1
ATOM 659 C C . ILE A 1 84 ? 1.448 4.999 19.093 1.00 98.19 84 ILE A C 1
ATOM 661 O O . ILE A 1 84 ? 1.856 4.389 18.106 1.00 98.19 84 ILE A O 1
ATOM 665 N N . SER A 1 85 ? 2.215 5.262 20.148 1.00 98.25 85 SER A N 1
ATOM 666 C CA . SER A 1 85 ? 3.555 4.701 20.312 1.00 98.25 85 SER A CA 1
ATOM 667 C C . SER A 1 85 ? 3.467 3.329 20.971 1.00 98.25 85 SER A C 1
ATOM 669 O O . SER A 1 85 ? 2.817 3.177 22.005 1.00 98.25 85 SER A O 1
ATOM 671 N N . ASP A 1 86 ? 4.147 2.348 20.393 1.00 97.19 86 ASP A N 1
ATOM 672 C CA . ASP A 1 86 ? 4.385 1.039 20.990 1.00 97.19 86 ASP A CA 1
ATOM 673 C C . ASP A 1 86 ? 5.885 0.742 20.924 1.00 97.19 86 ASP A C 1
ATOM 675 O O . ASP A 1 86 ? 6.444 0.535 19.844 1.00 97.19 86 ASP A O 1
ATOM 679 N N . CYS A 1 87 ? 6.564 0.829 22.070 1.00 95.88 87 CYS A N 1
ATOM 680 C CA . CYS A 1 87 ? 8.026 0.736 22.169 1.00 95.88 87 CYS A CA 1
ATOM 681 C C . CYS A 1 87 ? 8.770 1.647 21.165 1.00 95.88 87 CYS A C 1
ATOM 683 O O . CYS A 1 87 ? 9.772 1.252 20.569 1.00 95.88 87 CYS A O 1
ATOM 685 N N . GLY A 1 88 ? 8.259 2.865 20.939 1.00 95.88 88 GLY A N 1
ATOM 686 C CA . GLY A 1 88 ? 8.841 3.849 20.017 1.00 95.88 88 GLY A CA 1
ATOM 687 C C . GLY A 1 88 ? 8.484 3.649 18.539 1.00 95.88 88 GLY A C 1
ATOM 688 O O . GLY A 1 88 ? 8.853 4.482 17.709 1.00 95.88 88 GLY A O 1
ATOM 689 N N . LYS A 1 89 ? 7.748 2.589 18.185 1.00 97.19 89 LYS A N 1
ATOM 690 C CA . LYS A 1 89 ? 7.211 2.375 16.834 1.00 97.19 89 LYS A CA 1
ATOM 691 C C . LYS A 1 89 ? 5.774 2.897 16.738 1.00 97.19 89 LYS A C 1
ATOM 693 O O . LYS A 1 89 ? 5.013 2.730 17.692 1.00 97.19 89 LYS A O 1
ATOM 698 N N . PRO A 1 90 ? 5.371 3.511 15.614 1.00 98.12 90 PRO A N 1
ATOM 699 C CA . PRO A 1 90 ? 3.993 3.929 15.427 1.00 98.12 90 PRO A CA 1
ATOM 700 C C . PRO A 1 90 ? 3.097 2.710 15.183 1.00 98.12 90 PRO A C 1
ATOM 702 O O . PRO A 1 90 ? 3.422 1.850 14.367 1.00 98.12 90 PRO A O 1
ATOM 705 N N . LYS A 1 91 ? 1.947 2.657 15.855 1.00 98.56 91 LYS A N 1
ATOM 706 C CA . LYS A 1 91 ? 0.852 1.728 15.551 1.00 98.56 91 LYS A CA 1
ATOM 707 C C . LYS A 1 91 ? -0.442 2.493 15.336 1.00 98.56 91 LYS A C 1
ATOM 709 O O . LYS A 1 91 ? -0.735 3.434 16.068 1.00 98.56 91 LYS A O 1
ATOM 714 N N . ILE A 1 92 ? -1.226 2.070 14.356 1.00 98.69 92 ILE A N 1
ATOM 715 C CA . ILE A 1 92 ? -2.555 2.604 14.090 1.00 98.69 92 ILE A CA 1
ATOM 716 C C . ILE A 1 92 ? -3.540 1.883 15.011 1.00 98.69 92 ILE A C 1
ATOM 718 O O . ILE A 1 92 ? -3.607 0.654 14.998 1.00 98.69 92 ILE A O 1
ATOM 722 N N . GLN A 1 93 ? -4.273 2.635 15.832 1.00 98.56 93 GLN A N 1
ATOM 723 C CA . GLN A 1 93 ? -5.328 2.103 16.689 1.00 98.56 93 GLN A CA 1
ATOM 724 C C . GLN A 1 93 ? -6.692 2.371 16.052 1.00 98.56 93 GLN A C 1
ATOM 726 O O . GLN A 1 93 ? -7.011 3.516 15.741 1.00 98.56 93 GLN A O 1
ATOM 731 N N . VAL A 1 94 ? -7.490 1.315 15.911 1.00 98.44 94 VAL A N 1
ATOM 732 C CA . VAL A 1 94 ? -8.848 1.342 15.353 1.00 98.44 94 VAL A CA 1
ATOM 733 C C . VAL A 1 94 ? -9.777 0.494 16.212 1.00 98.44 94 VAL A C 1
ATOM 735 O O . VAL A 1 94 ? -9.326 -0.422 16.904 1.00 98.44 94 VAL A O 1
ATOM 738 N N . GLU A 1 95 ? -11.069 0.769 16.140 1.00 98.38 95 GLU A N 1
ATOM 739 C CA . GLU A 1 95 ? -12.108 -0.129 16.620 1.00 98.38 95 GLU A CA 1
ATOM 740 C C . GLU A 1 95 ? -12.483 -1.116 15.509 1.00 98.38 95 GLU A C 1
ATOM 742 O O . GLU A 1 95 ? -12.738 -0.734 14.367 1.00 98.38 95 GLU A O 1
ATOM 747 N N . PHE A 1 96 ? -12.465 -2.405 15.830 1.00 98.12 96 PHE A N 1
ATOM 748 C CA . PHE A 1 96 ? -12.839 -3.468 14.908 1.00 98.12 96 PHE A CA 1
ATOM 749 C C . PHE A 1 96 ? -13.610 -4.539 15.669 1.00 98.12 96 PHE A C 1
ATOM 751 O O . PHE A 1 96 ? -13.072 -5.128 16.609 1.00 98.12 96 PHE A O 1
ATOM 758 N N . LYS A 1 97 ? -14.856 -4.805 15.256 1.00 96.69 97 LYS A N 1
ATOM 759 C CA . LYS A 1 97 ? -15.758 -5.757 15.931 1.00 96.69 97 LYS A CA 1
ATOM 760 C C . LYS A 1 97 ? -15.948 -5.458 17.427 1.00 96.69 97 LYS A C 1
ATOM 762 O O . LYS A 1 97 ? -15.887 -6.368 18.249 1.00 96.69 97 LYS A O 1
ATOM 767 N N . GLY A 1 98 ? -16.113 -4.180 17.777 1.00 94.06 98 GLY A N 1
ATOM 768 C CA . GLY A 1 98 ? -16.265 -3.720 19.164 1.00 94.06 98 GLY A CA 1
ATOM 769 C C . GLY A 1 98 ? -14.999 -3.803 20.029 1.00 94.06 98 GLY A C 1
ATOM 770 O O . GLY A 1 98 ? -15.063 -3.570 21.235 1.00 94.06 98 GLY A O 1
ATOM 771 N N . GLU A 1 99 ? -13.838 -4.133 19.451 1.00 97.31 99 GLU A N 1
ATOM 772 C CA . GLU A 1 99 ? -12.566 -4.203 20.171 1.00 97.31 99 GLU A CA 1
ATOM 773 C C . GLU A 1 99 ? -11.544 -3.199 19.632 1.00 97.31 99 GLU A C 1
ATOM 775 O O . GLU A 1 99 ? -11.376 -3.026 18.424 1.00 97.31 99 GLU A O 1
ATOM 780 N N . ASN A 1 100 ? -10.766 -2.601 20.537 1.00 97.94 100 ASN A N 1
ATOM 781 C CA . ASN A 1 100 ? -9.609 -1.797 20.156 1.00 97.94 100 ASN A CA 1
ATOM 782 C C . ASN A 1 100 ? -8.492 -2.701 19.617 1.00 97.94 100 ASN A C 1
ATOM 784 O O . ASN A 1 100 ? -7.866 -3.456 20.367 1.00 97.94 100 ASN A O 1
ATOM 788 N N . LYS A 1 101 ? -8.196 -2.581 18.324 1.00 98.25 101 LYS A N 1
ATOM 789 C CA . LYS A 1 101 ? -7.081 -3.259 17.655 1.00 98.25 101 LYS A CA 1
ATOM 790 C C . LYS A 1 101 ? -5.964 -2.272 17.346 1.00 98.25 101 LYS A C 1
ATOM 792 O O . LYS A 1 101 ? -6.181 -1.072 17.198 1.00 98.25 101 LYS A O 1
ATOM 797 N N . ARG A 1 102 ? -4.741 -2.793 17.280 1.00 98.38 102 ARG A N 1
ATOM 798 C CA . ARG A 1 102 ? -3.524 -2.027 17.004 1.00 98.38 102 ARG A CA 1
ATOM 799 C C . ARG A 1 102 ? -2.774 -2.722 15.885 1.00 98.38 102 ARG A C 1
ATOM 801 O O . ARG A 1 102 ? -2.444 -3.893 16.038 1.00 98.38 102 ARG A O 1
ATOM 808 N N . PHE A 1 103 ? -2.483 -1.991 14.821 1.00 98.62 103 PHE A N 1
ATOM 809 C CA . PHE A 1 103 ? -1.787 -2.508 13.651 1.00 98.62 103 PHE A CA 1
ATOM 810 C C . PHE A 1 103 ? -0.512 -1.716 13.400 1.00 98.62 103 PHE A C 1
ATOM 812 O O . PHE A 1 103 ? -0.502 -0.486 13.478 1.00 98.62 103 PHE A O 1
ATOM 819 N N . ALA A 1 104 ? 0.570 -2.413 13.084 1.00 98.50 104 ALA A N 1
ATOM 820 C CA . ALA A 1 104 ? 1.753 -1.795 12.519 1.00 98.50 104 ALA A CA 1
ATOM 821 C C . ALA A 1 104 ? 1.471 -1.306 11.077 1.00 98.50 104 ALA A C 1
ATOM 823 O O . ALA A 1 104 ? 0.608 -1.864 10.388 1.00 98.50 104 ALA A O 1
ATOM 824 N N . PRO A 1 105 ? 2.184 -0.280 10.579 1.00 98.56 105 PRO A N 1
ATOM 825 C CA . PRO A 1 105 ? 2.018 0.209 9.208 1.00 98.56 105 PRO A CA 1
ATOM 826 C C . PRO A 1 105 ? 2.214 -0.873 8.136 1.00 98.56 105 PRO A C 1
ATOM 828 O O . PRO A 1 105 ? 1.524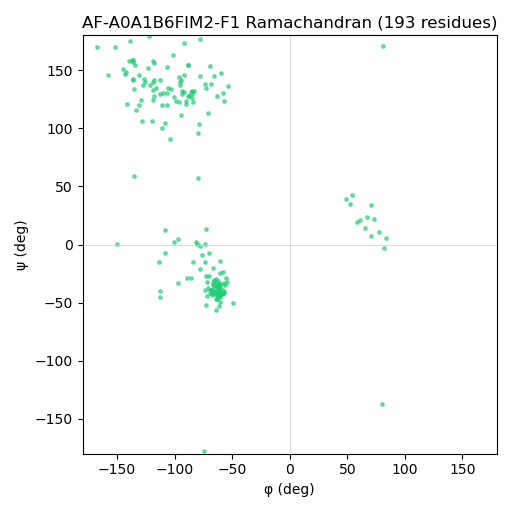 -0.870 7.114 1.00 98.56 105 PRO A O 1
ATOM 831 N N . GLU A 1 106 ? 3.129 -1.813 8.372 1.00 98.56 106 GLU A N 1
ATOM 832 C CA . GLU A 1 106 ? 3.381 -2.972 7.517 1.00 98.56 106 GLU A CA 1
ATOM 833 C C . GLU A 1 106 ? 2.197 -3.952 7.480 1.00 98.56 106 GLU A C 1
ATOM 835 O O . GLU A 1 106 ? 1.938 -4.531 6.429 1.00 98.56 106 GLU A O 1
ATOM 840 N N . GLU A 1 107 ? 1.412 -4.079 8.557 1.00 98.75 107 GLU A N 1
ATOM 841 C CA . GLU A 1 107 ? 0.190 -4.898 8.574 1.00 98.75 107 GLU A CA 1
ATOM 842 C C . GLU A 1 107 ? -0.944 -4.231 7.783 1.00 98.75 107 GLU A C 1
ATOM 844 O O . GLU A 1 107 ? -1.663 -4.893 7.045 1.00 98.75 107 GLU A O 1
ATOM 849 N N . ILE A 1 108 ? -1.095 -2.906 7.872 1.00 98.81 108 ILE A N 1
ATOM 850 C CA . ILE A 1 108 ? -2.055 -2.182 7.020 1.00 98.81 108 ILE A CA 1
ATOM 851 C C . ILE A 1 108 ? -1.639 -2.276 5.548 1.00 98.81 108 ILE A C 1
ATOM 853 O O . ILE A 1 108 ? -2.465 -2.521 4.668 1.00 98.81 108 ILE A O 1
ATOM 857 N N . SER A 1 109 ? -0.344 -2.123 5.268 1.00 98.75 109 SER A N 1
ATOM 858 C CA . SER A 1 109 ? 0.180 -2.231 3.904 1.00 98.75 109 SER A CA 1
ATOM 859 C C . SER A 1 109 ? 0.043 -3.653 3.357 1.00 98.75 109 SER A C 1
ATOM 861 O O . SER A 1 109 ? -0.256 -3.813 2.174 1.00 98.75 109 SER A O 1
ATOM 863 N N . SER A 1 110 ? 0.189 -4.686 4.196 1.00 98.81 110 SER A N 1
ATOM 864 C CA . SER A 1 110 ? -0.017 -6.075 3.779 1.00 98.81 110 SER A CA 1
ATOM 865 C C . SER A 1 110 ? -1.467 -6.343 3.398 1.00 98.81 110 SER A C 1
ATOM 867 O O . SER A 1 110 ? -1.701 -7.023 2.410 1.00 98.81 110 SER A O 1
ATOM 869 N N . MET A 1 111 ? -2.445 -5.744 4.084 1.00 98.81 111 MET A N 1
ATOM 870 C CA . MET A 1 111 ? -3.858 -5.848 3.702 1.00 98.81 111 MET A CA 1
ATOM 871 C C . MET A 1 111 ? -4.102 -5.275 2.296 1.00 98.81 111 MET A C 1
ATOM 873 O O . MET A 1 111 ? -4.780 -5.902 1.482 1.00 98.81 111 MET A O 1
ATOM 877 N N . VAL A 1 112 ? -3.494 -4.128 1.968 1.00 98.81 112 VAL A N 1
ATOM 878 C CA . VAL A 1 112 ? -3.548 -3.568 0.605 1.00 98.81 112 VAL A CA 1
ATOM 879 C C . VAL A 1 112 ? -2.880 -4.511 -0.404 1.00 98.81 112 VAL A C 1
ATOM 881 O O . VAL A 1 112 ? -3.443 -4.760 -1.469 1.00 98.81 112 VAL A O 1
ATOM 884 N N . LEU A 1 113 ? -1.715 -5.079 -0.074 1.00 98.81 113 LEU A N 1
ATOM 885 C CA . LEU A 1 113 ? -1.025 -6.046 -0.937 1.00 98.81 113 LEU A CA 1
ATOM 886 C C . LEU A 1 113 ? -1.826 -7.338 -1.130 1.00 98.81 113 LEU A C 1
ATOM 888 O O . LEU A 1 113 ? -1.842 -7.862 -2.239 1.00 98.81 113 LEU A O 1
ATOM 892 N N . THR A 1 114 ? -2.542 -7.812 -0.110 1.00 98.75 114 THR A N 1
ATOM 893 C CA . THR A 1 114 ? -3.461 -8.950 -0.217 1.00 98.75 114 THR A CA 1
ATOM 894 C C . THR A 1 114 ? -4.569 -8.657 -1.222 1.00 98.75 114 THR A C 1
ATOM 896 O O . THR A 1 114 ? -4.786 -9.469 -2.112 1.00 98.75 114 THR A O 1
ATOM 899 N N . LYS A 1 115 ? -5.188 -7.467 -1.194 1.00 98.62 115 LYS A N 1
ATOM 900 C CA . LYS A 1 115 ? -6.186 -7.089 -2.214 1.00 98.62 115 LYS A CA 1
ATOM 901 C C . LYS A 1 115 ? -5.581 -7.040 -3.625 1.00 98.62 115 LYS A C 1
ATOM 903 O O . LYS A 1 115 ? -6.243 -7.417 -4.591 1.00 98.62 115 LYS A O 1
ATOM 908 N N . MET A 1 116 ? -4.328 -6.592 -3.770 1.00 98.81 116 MET A N 1
ATOM 909 C CA . MET A 1 116 ? -3.629 -6.579 -5.070 1.00 98.81 116 MET A CA 1
ATOM 910 C C . MET A 1 116 ? -3.307 -7.991 -5.564 1.00 98.81 116 MET A C 1
ATOM 912 O O . MET A 1 116 ? -3.466 -8.277 -6.749 1.00 98.81 116 MET A O 1
ATOM 916 N N . LYS A 1 117 ? -2.903 -8.878 -4.652 1.00 98.69 117 LYS A N 1
ATOM 917 C CA . LYS A 1 117 ? -2.704 -10.301 -4.916 1.00 98.69 117 LYS A CA 1
ATOM 918 C C . LYS A 1 117 ? -4.009 -10.960 -5.357 1.00 98.69 117 LYS A C 1
ATOM 920 O O . LYS A 1 117 ? -4.030 -11.526 -6.438 1.00 98.69 117 LYS A O 1
ATOM 925 N N . GLU A 1 118 ? -5.093 -10.810 -4.599 1.00 98.50 118 GLU A N 1
ATOM 926 C CA . GLU A 1 118 ? -6.417 -11.354 -4.943 1.00 98.50 118 GLU A CA 1
ATOM 927 C C . GLU A 1 118 ? -6.899 -10.853 -6.312 1.00 98.50 118 GLU A C 1
ATOM 929 O O . GLU A 1 118 ? -7.428 -11.621 -7.110 1.00 98.50 118 GLU A O 1
ATOM 934 N N . THR A 1 119 ? -6.662 -9.572 -6.618 1.00 98.62 119 THR A N 1
ATOM 935 C CA . THR A 1 119 ? -6.979 -8.987 -7.931 1.00 98.62 119 THR A CA 1
ATOM 936 C C . THR A 1 119 ? -6.203 -9.680 -9.055 1.00 98.62 119 THR A C 1
ATOM 938 O O . THR A 1 119 ? -6.775 -10.028 -10.088 1.00 98.62 119 THR A O 1
ATOM 941 N N . ALA A 1 120 ? -4.906 -9.925 -8.855 1.00 98.56 120 ALA A N 1
ATOM 942 C CA . ALA A 1 120 ? -4.088 -10.647 -9.824 1.00 98.56 120 ALA A CA 1
ATOM 943 C C . ALA A 1 120 ? -4.476 -12.132 -9.935 1.00 98.56 120 ALA A C 1
ATOM 945 O O . ALA A 1 120 ? -4.511 -12.665 -11.040 1.00 98.56 120 ALA A O 1
ATOM 946 N N . GLU A 1 121 ? -4.802 -12.794 -8.823 1.00 98.56 121 GLU A N 1
ATOM 947 C CA . GLU A 1 121 ? -5.240 -14.196 -8.788 1.00 98.56 121 GLU A CA 1
ATOM 948 C C . GLU A 1 121 ? -6.568 -14.393 -9.526 1.00 98.56 121 GLU A C 1
ATOM 950 O O . GLU A 1 121 ? -6.697 -15.329 -10.315 1.00 98.56 121 GLU A O 1
ATOM 955 N N . ALA A 1 122 ? -7.526 -13.479 -9.336 1.00 98.19 122 ALA A N 1
ATOM 956 C CA . ALA A 1 122 ? -8.799 -13.487 -10.052 1.00 98.19 122 ALA A CA 1
ATOM 957 C C . ALA A 1 122 ? -8.611 -13.330 -11.570 1.00 98.19 122 ALA A C 1
ATOM 959 O O . ALA A 1 122 ? -9.304 -13.985 -12.346 1.00 98.19 122 ALA A O 1
ATOM 960 N N . TYR A 1 123 ? -7.654 -12.500 -11.996 1.00 98.06 123 TYR A N 1
ATOM 961 C CA . TYR A 1 123 ? -7.326 -12.308 -13.410 1.00 98.06 123 TYR A CA 1
ATOM 962 C C . TYR A 1 123 ? -6.602 -13.513 -14.026 1.00 98.06 123 TYR A C 1
ATOM 964 O O . TYR A 1 123 ? -6.921 -13.934 -15.135 1.00 98.06 123 TYR A O 1
ATOM 972 N N . LEU A 1 124 ? -5.622 -14.073 -13.310 1.00 97.56 124 LEU A N 1
ATOM 973 C CA . LEU A 1 124 ? -4.764 -15.156 -13.802 1.00 97.56 124 LEU A CA 1
ATOM 974 C C . LEU A 1 124 ? -5.385 -16.552 -13.639 1.00 97.56 124 LEU A C 1
ATOM 976 O O . LEU A 1 124 ? -4.899 -17.505 -14.248 1.00 97.56 124 LEU A O 1
ATOM 980 N N . GLY A 1 125 ? -6.433 -16.693 -12.822 1.00 97.75 125 GLY A N 1
ATOM 981 C CA . GLY A 1 125 ? -7.117 -17.964 -12.568 1.00 97.75 125 GLY A CA 1
ATOM 982 C C . GLY A 1 125 ? -6.328 -18.937 -11.684 1.00 97.75 125 GLY A C 1
ATOM 983 O O . GLY A 1 125 ? -6.554 -20.145 -11.743 1.00 97.75 125 GLY A O 1
ATOM 984 N N . GLY A 1 126 ? -5.384 -18.443 -10.880 1.00 96.94 126 GLY A N 1
ATOM 985 C CA . GLY A 1 126 ? -4.523 -19.276 -10.041 1.00 96.94 126 GLY A CA 1
ATOM 986 C C . GLY A 1 126 ? -3.738 -18.477 -8.998 1.00 96.94 126 GLY A C 1
ATOM 987 O O . GLY A 1 126 ? -3.731 -17.249 -9.052 1.00 96.94 126 GLY A O 1
ATOM 988 N N . PRO A 1 127 ? -3.078 -19.160 -8.043 1.00 97.75 127 PRO A N 1
ATOM 989 C CA . PRO A 1 127 ? -2.404 -18.508 -6.925 1.00 97.75 127 PRO A CA 1
ATOM 990 C C . PRO A 1 127 ? -1.177 -17.704 -7.372 1.00 97.75 127 PRO A C 1
ATOM 992 O O . PRO A 1 127 ? -0.346 -18.194 -8.140 1.00 97.75 127 PRO A O 1
ATOM 995 N N . VAL A 1 128 ? -1.007 -16.511 -6.803 1.00 98.38 128 VAL A N 1
ATOM 996 C CA . VAL A 1 128 ? 0.139 -15.624 -7.043 1.00 98.38 128 VAL A CA 1
ATOM 997 C C . VAL A 1 128 ? 1.040 -15.638 -5.814 1.00 98.38 128 VAL A C 1
ATOM 999 O O . VAL A 1 128 ? 0.624 -15.307 -4.703 1.00 98.38 128 VAL A O 1
ATOM 1002 N N . LYS A 1 129 ? 2.297 -16.047 -6.006 1.00 97.75 129 LYS A N 1
ATOM 1003 C CA . LYS A 1 129 ? 3.278 -16.173 -4.918 1.00 97.75 129 LYS A CA 1
ATOM 1004 C C . LYS A 1 129 ? 4.405 -15.165 -5.029 1.00 97.75 129 LYS A C 1
ATOM 1006 O O . LYS A 1 129 ? 4.760 -14.565 -4.026 1.00 97.75 129 LYS A O 1
ATOM 1011 N N . ASP A 1 130 ? 4.961 -14.974 -6.215 1.00 98.56 130 ASP A N 1
ATOM 1012 C CA . ASP A 1 130 ? 6.135 -14.128 -6.407 1.00 98.56 130 ASP A CA 1
ATOM 1013 C C . ASP A 1 130 ? 5.741 -12.713 -6.831 1.00 98.56 130 ASP A C 1
ATOM 1015 O O . ASP A 1 130 ? 4.877 -12.529 -7.689 1.00 98.56 130 ASP A O 1
ATOM 1019 N N . ALA A 1 131 ? 6.392 -11.706 -6.248 1.00 98.62 131 ALA A N 1
ATOM 1020 C CA . ALA A 1 131 ? 6.141 -10.308 -6.578 1.00 98.62 131 ALA A CA 1
ATOM 1021 C C . ALA A 1 131 ? 7.412 -9.454 -6.522 1.00 98.62 131 ALA A C 1
ATOM 1023 O O . ALA A 1 131 ? 8.330 -9.692 -5.735 1.00 98.62 131 ALA A O 1
ATOM 1024 N N . VAL A 1 132 ? 7.431 -8.401 -7.337 1.00 98.56 132 VAL A N 1
ATOM 1025 C CA . VAL A 1 132 ? 8.346 -7.264 -7.198 1.00 98.56 132 VAL A CA 1
ATOM 1026 C C . VAL A 1 132 ? 7.525 -6.089 -6.684 1.00 98.56 132 VAL A C 1
ATOM 1028 O O . VAL A 1 132 ? 6.463 -5.799 -7.230 1.00 98.56 132 VAL A O 1
ATOM 1031 N N . ILE A 1 133 ? 8.002 -5.420 -5.635 1.00 98.69 133 ILE A N 1
ATOM 1032 C CA . ILE A 1 133 ? 7.295 -4.294 -5.012 1.00 98.69 133 ILE A CA 1
ATOM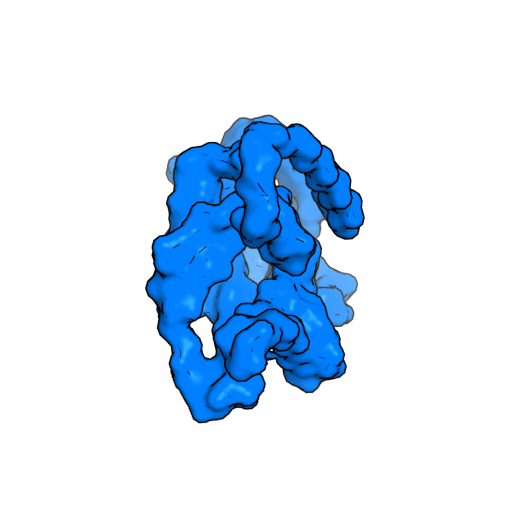 1033 C C . ILE A 1 133 ? 8.135 -3.026 -5.178 1.00 98.69 133 ILE A C 1
ATOM 1035 O O . ILE A 1 133 ? 9.350 -3.036 -4.971 1.00 98.69 133 ILE A O 1
ATOM 1039 N N . THR A 1 134 ? 7.494 -1.928 -5.574 1.00 98.31 134 THR A N 1
ATOM 1040 C CA . THR A 1 134 ? 8.155 -0.636 -5.781 1.00 98.31 134 THR A CA 1
ATOM 1041 C C .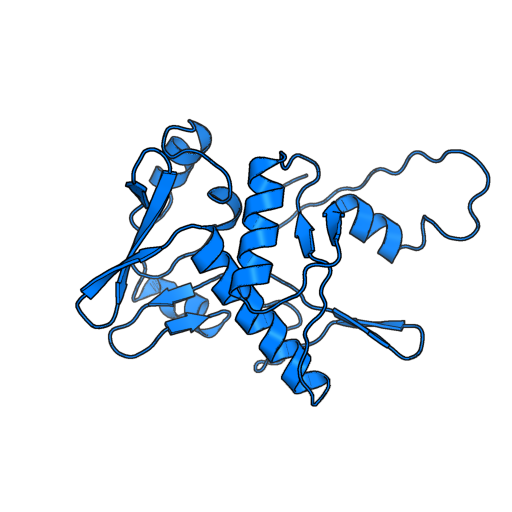 THR A 1 134 ? 8.129 0.219 -4.513 1.00 98.31 134 THR A C 1
ATOM 1043 O O . THR A 1 134 ? 7.155 0.204 -3.758 1.00 98.31 134 THR A O 1
ATOM 1046 N N . VAL A 1 135 ? 9.183 1.004 -4.289 1.00 97.81 135 VAL A N 1
ATOM 1047 C CA . VAL A 1 135 ? 9.279 2.000 -3.205 1.00 97.81 135 VAL A CA 1
ATOM 1048 C C . VAL A 1 135 ? 9.873 3.314 -3.720 1.00 97.81 135 VAL A C 1
ATOM 1050 O O . VAL A 1 135 ? 10.593 3.290 -4.720 1.00 97.81 135 VAL A O 1
ATOM 1053 N N . PRO A 1 136 ? 9.657 4.455 -3.046 1.00 96.25 136 PRO A N 1
ATOM 1054 C CA . PRO A 1 136 ? 10.302 5.705 -3.423 1.00 96.25 136 PRO A CA 1
ATOM 1055 C C . PRO A 1 136 ? 11.826 5.590 -3.365 1.00 96.25 136 PRO A C 1
ATOM 1057 O O . PRO A 1 136 ? 12.374 4.883 -2.515 1.00 96.25 136 PRO A O 1
ATOM 1060 N N . ALA A 1 137 ? 12.536 6.310 -4.234 1.00 94.31 137 ALA A N 1
ATOM 1061 C CA . ALA A 1 137 ? 13.999 6.239 -4.278 1.00 94.31 137 ALA A CA 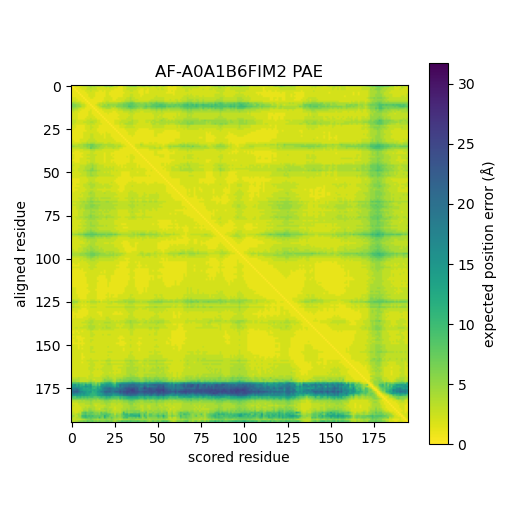1
ATOM 1062 C C . ALA A 1 137 ? 14.657 6.659 -2.949 1.00 94.31 137 ALA A C 1
ATOM 1064 O O . ALA A 1 137 ? 15.652 6.060 -2.545 1.00 94.31 137 ALA A O 1
ATOM 1065 N N . TYR A 1 138 ? 14.057 7.620 -2.238 1.00 93.50 138 TYR A N 1
ATOM 1066 C CA . TYR A 1 138 ? 14.533 8.124 -0.945 1.00 93.50 138 TYR A CA 1
ATOM 1067 C C . TYR A 1 138 ? 14.211 7.214 0.254 1.00 93.50 138 TYR A C 1
ATOM 1069 O O . TYR A 1 138 ? 14.571 7.560 1.380 1.00 93.50 138 TYR A O 1
ATOM 1077 N N . PHE A 1 139 ? 13.518 6.080 0.067 1.00 96.94 139 PHE A N 1
ATOM 1078 C CA . PHE A 1 139 ? 13.291 5.139 1.168 1.00 96.94 139 PHE A CA 1
ATOM 1079 C C . PHE A 1 139 ? 14.619 4.568 1.670 1.00 96.94 139 PHE A C 1
ATOM 1081 O O . PHE A 1 139 ? 15.403 4.012 0.892 1.00 96.94 139 PHE A O 1
ATOM 1088 N N . ASN A 1 140 ? 14.827 4.658 2.984 1.00 97.00 140 ASN A N 1
ATOM 1089 C CA . ASN A 1 140 ? 15.973 4.053 3.658 1.00 97.00 140 ASN A CA 1
ATOM 1090 C C . ASN A 1 140 ? 15.784 2.536 3.868 1.00 97.00 140 ASN A C 1
ATOM 1092 O O . ASN A 1 140 ? 14.720 1.978 3.583 1.00 97.00 140 ASN A O 1
ATOM 1096 N N . ASP A 1 141 ? 16.805 1.874 4.412 1.00 97.25 141 ASP A N 1
ATOM 1097 C CA . ASP A 1 141 ? 16.808 0.421 4.624 1.00 97.25 141 ASP A CA 1
ATOM 1098 C C . ASP A 1 141 ? 15.663 -0.065 5.519 1.00 97.25 141 ASP A C 1
ATOM 1100 O O . ASP A 1 141 ? 15.039 -1.083 5.220 1.00 97.25 141 ASP A O 1
ATOM 1104 N N . SER A 1 142 ? 15.318 0.681 6.574 1.00 97.69 142 SER A N 1
ATOM 1105 C CA . SER A 1 142 ? 14.222 0.307 7.474 1.00 97.69 142 SER A CA 1
ATOM 1106 C C . SER A 1 142 ? 12.866 0.350 6.767 1.00 97.69 142 SER A C 1
ATOM 1108 O O . SER A 1 142 ? 12.054 -0.556 6.944 1.00 97.69 142 SER A O 1
ATOM 1110 N N . GLN A 1 143 ? 12.629 1.357 5.925 1.00 98.38 143 GLN A N 1
ATOM 1111 C CA . GLN A 1 143 ? 11.387 1.484 5.157 1.00 98.38 143 GLN A CA 1
ATOM 1112 C C . GLN A 1 143 ? 11.291 0.438 4.039 1.00 98.38 143 GLN A C 1
ATOM 1114 O O . GLN A 1 143 ? 10.213 -0.112 3.788 1.00 98.38 143 GLN A O 1
ATOM 1119 N N . ARG A 1 144 ? 12.418 0.118 3.389 1.00 98.56 144 ARG A N 1
ATOM 1120 C CA . ARG A 1 144 ? 12.512 -0.970 2.401 1.00 98.56 144 ARG A CA 1
ATOM 1121 C C . ARG A 1 144 ? 12.222 -2.323 3.038 1.00 98.56 144 ARG A C 1
ATOM 1123 O O . ARG A 1 144 ? 11.419 -3.079 2.494 1.00 98.56 144 ARG A O 1
ATOM 1130 N N . GLN A 1 145 ? 12.825 -2.601 4.192 1.00 98.50 145 GLN A N 1
ATOM 1131 C CA . GLN A 1 145 ? 12.604 -3.847 4.916 1.00 98.50 145 GLN A CA 1
ATOM 1132 C C . GLN A 1 145 ? 11.152 -3.965 5.385 1.00 98.50 145 GLN A C 1
ATOM 1134 O O . GLN A 1 145 ? 10.516 -4.963 5.082 1.00 98.50 145 GLN A O 1
ATOM 1139 N N . ALA A 1 146 ? 10.578 -2.920 5.988 1.00 98.50 146 ALA A N 1
ATOM 1140 C CA . ALA A 1 146 ? 9.180 -2.943 6.425 1.00 98.50 146 ALA A CA 1
ATOM 1141 C C . ALA A 1 146 ? 8.190 -3.130 5.254 1.00 98.50 146 ALA A C 1
ATOM 1143 O O . ALA A 1 146 ? 7.181 -3.818 5.388 1.00 98.50 146 ALA A O 1
ATOM 1144 N N . THR A 1 147 ? 8.493 -2.583 4.069 1.00 98.62 147 THR A N 1
ATOM 1145 C CA . THR A 1 147 ? 7.695 -2.843 2.855 1.00 98.62 147 THR A CA 1
ATOM 1146 C C . THR A 1 147 ? 7.824 -4.299 2.394 1.00 98.62 147 THR A C 1
ATOM 1148 O O . THR A 1 147 ? 6.842 -4.913 1.977 1.00 98.62 147 THR A O 1
ATOM 1151 N N . LYS A 1 148 ? 9.028 -4.877 2.481 1.00 98.56 148 LYS A N 1
ATOM 1152 C CA . LYS A 1 148 ? 9.259 -6.295 2.186 1.00 98.56 148 LYS A CA 1
ATOM 1153 C C . LYS A 1 148 ? 8.514 -7.200 3.174 1.00 98.56 148 LYS A C 1
ATOM 1155 O O . LYS A 1 148 ? 7.901 -8.175 2.745 1.00 98.56 148 LYS A O 1
ATOM 1160 N N . ASP A 1 149 ? 8.511 -6.841 4.455 1.00 98.69 149 ASP A N 1
ATOM 1161 C CA . ASP A 1 149 ? 7.782 -7.545 5.512 1.00 98.69 149 ASP A CA 1
ATOM 1162 C C . ASP A 1 149 ? 6.269 -7.492 5.262 1.00 98.69 149 ASP A C 1
ATOM 1164 O O . ASP A 1 149 ? 5.601 -8.517 5.359 1.00 98.69 149 ASP A O 1
ATOM 1168 N N . ALA A 1 150 ? 5.730 -6.346 4.824 1.00 98.81 150 ALA A N 1
ATOM 1169 C CA . ALA A 1 150 ? 4.332 -6.242 4.397 1.00 98.81 150 ALA A CA 1
ATOM 1170 C C . ALA A 1 150 ? 3.993 -7.235 3.268 1.00 98.81 150 ALA A C 1
ATOM 1172 O O . ALA A 1 150 ? 2.946 -7.882 3.302 1.00 98.81 150 ALA A O 1
ATOM 1173 N N . GLY A 1 151 ? 4.892 -7.403 2.291 1.00 98.75 151 GLY A N 1
ATOM 1174 C CA . GLY A 1 151 ? 4.751 -8.424 1.248 1.00 98.75 151 GLY A CA 1
ATOM 1175 C C . GLY A 1 151 ? 4.761 -9.848 1.806 1.00 98.75 151 GLY A C 1
ATOM 1176 O O . GLY A 1 151 ? 3.892 -10.647 1.460 1.00 98.75 151 GLY A O 1
ATOM 1177 N N . ALA A 1 152 ? 5.679 -10.150 2.726 1.00 98.50 152 ALA A N 1
ATOM 1178 C CA . ALA A 1 152 ? 5.740 -11.457 3.378 1.00 98.50 152 ALA A CA 1
ATOM 1179 C C . ALA A 1 152 ? 4.464 -11.767 4.187 1.00 98.50 152 ALA A C 1
ATOM 1181 O O . ALA A 1 152 ? 3.928 -12.869 4.078 1.00 98.50 152 ALA A O 1
ATOM 1182 N N . ILE A 1 153 ? 3.926 -10.792 4.932 1.00 98.75 153 ILE A N 1
ATOM 1183 C CA . ILE A 1 153 ? 2.665 -10.922 5.686 1.00 98.75 153 ILE A CA 1
ATOM 1184 C C . ILE A 1 153 ? 1.477 -11.178 4.742 1.00 98.75 153 ILE A C 1
ATOM 1186 O O . ILE A 1 153 ? 0.584 -11.951 5.079 1.00 98.75 153 ILE A O 1
ATOM 1190 N N . ALA A 1 154 ? 1.480 -10.593 3.538 1.00 98.62 154 ALA A N 1
ATOM 1191 C CA . ALA A 1 154 ? 0.479 -10.857 2.496 1.00 98.62 154 ALA A CA 1
ATOM 1192 C C . ALA A 1 154 ? 0.642 -12.238 1.813 1.00 98.62 154 ALA A C 1
ATOM 1194 O O . ALA A 1 154 ? -0.106 -12.593 0.896 1.00 98.62 154 ALA A O 1
ATOM 1195 N N . GLY A 1 155 ? 1.632 -13.036 2.230 1.00 98.38 155 GLY A N 1
ATOM 1196 C CA . GLY A 1 155 ? 1.938 -14.332 1.632 1.00 98.38 155 GLY A CA 1
ATOM 1197 C C . GLY A 1 155 ? 2.544 -14.212 0.233 1.00 98.38 155 GLY A C 1
ATOM 1198 O O . GLY A 1 155 ? 2.253 -15.051 -0.623 1.00 98.38 155 GLY A O 1
ATOM 1199 N N . LEU A 1 156 ? 3.331 -13.157 -0.007 1.00 98.75 156 LEU A N 1
ATOM 1200 C CA . LEU A 1 156 ? 4.116 -12.955 -1.222 1.00 98.75 156 LEU A CA 1
ATOM 1201 C C . LEU A 1 156 ? 5.605 -13.197 -0.942 1.00 98.75 156 LEU A C 1
ATOM 1203 O O . LEU A 1 156 ? 6.178 -12.674 0.014 1.00 98.75 156 LEU A O 1
ATOM 1207 N N . ASN A 1 157 ? 6.260 -13.934 -1.830 1.00 98.62 157 ASN A N 1
ATOM 1208 C CA . ASN A 1 157 ? 7.706 -13.971 -1.948 1.00 98.62 157 ASN A CA 1
ATOM 1209 C C . ASN A 1 157 ? 8.178 -12.724 -2.710 1.00 98.62 157 ASN A C 1
ATOM 1211 O O . ASN A 1 157 ? 8.041 -12.612 -3.931 1.00 98.62 157 ASN A O 1
ATOM 1215 N N . VAL A 1 158 ? 8.720 -11.757 -1.971 1.00 98.56 158 VAL A N 1
ATOM 1216 C CA . VAL A 1 158 ? 9.202 -10.496 -2.539 1.00 98.56 158 VAL A CA 1
ATOM 1217 C C . VAL A 1 158 ? 10.579 -10.709 -3.168 1.00 98.56 158 VAL A C 1
ATOM 1219 O O . VAL A 1 158 ? 11.606 -10.634 -2.488 1.00 98.56 158 VAL A O 1
ATOM 1222 N N . LEU A 1 159 ? 10.595 -10.940 -4.483 1.00 98.25 159 LEU A N 1
ATOM 1223 C CA . LEU A 1 159 ? 11.807 -11.196 -5.266 1.00 98.25 159 LEU A CA 1
ATOM 1224 C C . LEU A 1 159 ? 12.773 -10.011 -5.225 1.00 98.25 159 LEU A C 1
ATOM 1226 O O . LEU A 1 159 ? 13.993 -10.179 -5.173 1.00 98.25 159 LEU A O 1
ATOM 1230 N N . ARG A 1 160 ? 12.226 -8.792 -5.279 1.00 97.62 160 ARG A N 1
ATOM 1231 C CA . ARG A 1 160 ? 13.006 -7.557 -5.242 1.00 97.62 160 ARG A CA 1
ATOM 1232 C C . ARG A 1 160 ? 12.153 -6.378 -4.789 1.00 97.62 160 ARG A C 1
ATOM 1234 O O . ARG A 1 160 ? 10.979 -6.279 -5.140 1.00 97.62 160 ARG A O 1
ATOM 1241 N N . ILE A 1 161 ? 12.791 -5.464 -4.064 1.00 98.12 161 ILE A N 1
ATOM 1242 C CA . ILE A 1 161 ? 12.315 -4.093 -3.897 1.00 98.12 161 ILE A CA 1
ATOM 1243 C C . ILE A 1 161 ? 13.047 -3.226 -4.919 1.00 98.12 161 ILE A C 1
ATOM 1245 O O . ILE A 1 161 ? 14.278 -3.199 -4.921 1.00 98.12 161 ILE A O 1
ATOM 1249 N N . ILE A 1 162 ? 12.312 -2.538 -5.791 1.00 97.38 162 ILE A N 1
ATOM 1250 C CA . ILE A 1 162 ? 12.893 -1.622 -6.786 1.00 97.38 162 ILE A CA 1
ATOM 1251 C C . ILE A 1 162 ? 12.411 -0.194 -6.550 1.00 97.38 162 ILE A C 1
ATOM 1253 O O . ILE A 1 162 ? 11.358 0.028 -5.957 1.00 97.38 162 ILE A O 1
ATOM 1257 N N . ASN A 1 163 ? 13.179 0.785 -7.018 1.00 96.56 163 ASN A N 1
ATOM 1258 C CA . ASN A 1 163 ? 12.769 2.180 -6.915 1.00 96.56 163 ASN A CA 1
ATOM 1259 C C . ASN A 1 163 ? 11.650 2.472 -7.924 1.00 96.56 163 ASN A C 1
ATOM 1261 O O . ASN A 1 163 ? 11.744 2.055 -9.077 1.00 96.56 163 ASN A O 1
ATOM 1265 N N . GLU A 1 164 ? 10.637 3.229 -7.510 1.00 95.31 164 GLU A N 1
ATOM 1266 C CA . GLU A 1 164 ? 9.556 3.743 -8.363 1.00 95.31 164 GLU A CA 1
ATOM 1267 C C . GLU A 1 164 ? 10.095 4.422 -9.645 1.00 95.31 164 GLU A C 1
ATOM 1269 O O . GLU A 1 164 ? 9.715 3.979 -10.732 1.00 95.31 164 GLU A O 1
ATOM 1274 N N . PRO A 1 165 ? 11.069 5.359 -9.596 1.00 94.88 165 PRO A N 1
ATOM 1275 C CA . PRO A 1 165 ? 11.623 5.948 -10.821 1.00 94.88 165 PRO A CA 1
ATOM 1276 C C . PRO A 1 165 ? 12.398 4.949 -11.696 1.00 94.88 165 PRO A C 1
ATOM 1278 O O . PRO A 1 165 ? 12.394 5.065 -12.920 1.00 94.88 165 PRO A O 1
ATOM 1281 N N . THR A 1 166 ? 13.028 3.926 -11.108 1.00 93.38 166 THR A N 1
ATOM 1282 C CA . THR A 1 166 ? 13.671 2.854 -11.886 1.00 93.38 166 THR A CA 1
ATOM 1283 C C . THR A 1 166 ? 12.628 1.995 -12.597 1.00 93.38 166 THR A C 1
ATOM 1285 O O . THR A 1 166 ? 12.807 1.666 -13.764 1.00 93.38 166 THR A O 1
ATOM 1288 N N . ALA A 1 167 ? 11.523 1.660 -11.926 1.00 93.94 167 ALA A N 1
ATOM 1289 C CA . ALA A 1 167 ? 10.413 0.936 -12.537 1.00 93.94 167 ALA A CA 1
ATOM 1290 C C . ALA A 1 167 ? 9.800 1.729 -13.703 1.00 93.94 167 ALA A C 1
ATOM 1292 O O . ALA A 1 167 ? 9.535 1.154 -14.757 1.00 93.94 167 ALA A O 1
ATOM 1293 N N . ALA A 1 168 ? 9.652 3.049 -13.545 1.00 92.94 168 ALA A N 1
ATOM 1294 C CA . ALA A 1 168 ? 9.219 3.935 -14.620 1.00 92.94 168 ALA A CA 1
ATOM 1295 C C . ALA A 1 168 ? 10.196 3.898 -15.806 1.00 92.94 168 ALA A C 1
ATOM 1297 O O . ALA A 1 168 ? 9.776 3.651 -16.933 1.00 92.94 168 ALA A O 1
ATOM 1298 N N . ALA A 1 169 ? 11.503 4.051 -15.568 1.00 91.19 169 ALA A N 1
ATOM 1299 C CA . ALA A 1 169 ? 12.505 3.986 -16.634 1.00 91.19 169 ALA A CA 1
ATOM 1300 C C . ALA A 1 169 ? 12.483 2.643 -17.396 1.00 91.19 169 ALA A C 1
ATOM 1302 O O . ALA A 1 169 ? 12.540 2.634 -18.628 1.00 91.19 169 ALA A O 1
ATOM 1303 N N . LEU A 1 170 ? 12.327 1.520 -16.680 1.00 88.31 170 LEU A N 1
ATOM 1304 C CA . LEU A 1 170 ? 12.173 0.185 -17.275 1.00 88.31 170 LEU A CA 1
ATOM 1305 C C . LEU A 1 170 ? 10.899 0.072 -18.124 1.00 88.31 170 LEU A C 1
ATOM 1307 O O . LEU A 1 170 ? 10.924 -0.528 -19.197 1.00 88.31 170 LEU A O 1
ATOM 1311 N N . ALA A 1 171 ? 9.788 0.666 -17.682 1.00 88.56 171 ALA A N 1
ATOM 1312 C CA . ALA A 1 171 ? 8.530 0.644 -18.427 1.00 88.56 171 ALA A CA 1
ATOM 1313 C C . ALA A 1 171 ? 8.633 1.367 -19.783 1.00 88.56 171 ALA A C 1
ATOM 1315 O O . ALA A 1 171 ? 8.030 0.924 -20.758 1.00 88.56 171 ALA A O 1
ATOM 1316 N N . TYR A 1 172 ? 9.443 2.428 -19.869 1.00 85.50 172 TYR A N 1
ATOM 1317 C CA . TYR A 1 172 ? 9.740 3.129 -21.125 1.00 85.50 172 TYR A CA 1
ATOM 1318 C C . TYR A 1 172 ? 10.811 2.431 -21.985 1.00 85.50 172 TYR A C 1
ATOM 1320 O O . TYR A 1 172 ? 11.146 2.920 -23.062 1.00 85.50 172 TYR A O 1
ATOM 1328 N N . GLY A 1 173 ? 11.355 1.293 -21.537 1.00 79.19 173 GLY A N 1
ATOM 1329 C CA . GLY A 1 173 ? 12.407 0.565 -22.248 1.00 79.19 173 GLY A CA 1
ATOM 1330 C C . GLY A 1 173 ? 13.738 1.315 -22.297 1.00 79.19 173 GLY A C 1
ATOM 1331 O O . GLY A 1 173 ? 14.551 1.053 -23.184 1.00 79.19 173 GLY A O 1
ATOM 1332 N N . LEU A 1 174 ? 13.971 2.233 -21.350 1.00 66.69 174 LEU A N 1
ATOM 1333 C CA . LEU A 1 174 ? 15.204 3.021 -21.240 1.00 66.69 174 LEU A CA 1
ATOM 1334 C C . LEU A 1 174 ? 16.402 2.193 -20.743 1.00 66.69 174 LEU A C 1
ATOM 1336 O O . LEU A 1 174 ? 17.415 2.753 -20.350 1.00 66.69 174 LEU A O 1
ATOM 1340 N N . ASP A 1 175 ? 16.300 0.870 -20.721 1.00 66.38 175 ASP A N 1
ATOM 1341 C CA . ASP A 1 175 ? 17.376 -0.077 -20.432 1.00 66.38 175 ASP A CA 1
ATOM 1342 C C . ASP A 1 175 ? 17.753 -0.927 -21.660 1.00 66.38 175 ASP A C 1
ATOM 1344 O O . ASP A 1 175 ? 18.817 -1.548 -21.685 1.00 66.38 175 ASP A O 1
ATOM 1348 N N . LYS A 1 176 ? 16.918 -0.947 -22.711 1.00 67.56 176 LYS A N 1
ATOM 1349 C CA . LYS A 1 176 ? 17.120 -1.799 -23.891 1.00 67.56 176 LYS A CA 1
ATOM 1350 C C . LYS A 1 176 ? 17.877 -1.060 -24.993 1.00 67.56 176 LYS A C 1
ATOM 1352 O O . LYS A 1 176 ? 17.484 0.016 -25.429 1.00 67.56 176 LYS A O 1
ATOM 1357 N N . ASN A 1 177 ? 18.936 -1.690 -25.507 1.00 63.59 177 ASN A N 1
ATOM 1358 C CA . ASN A 1 177 ? 19.721 -1.240 -26.670 1.00 63.59 177 ASN A CA 1
ATOM 1359 C C . ASN A 1 177 ? 20.408 0.132 -26.536 1.00 63.59 177 ASN A C 1
ATOM 1361 O O . ASN A 1 177 ? 20.792 0.737 -27.541 1.00 63.59 177 ASN A O 1
ATOM 1365 N N . LEU A 1 178 ? 20.618 0.621 -25.314 1.00 64.12 178 LEU A N 1
ATOM 1366 C CA . LEU A 1 178 ? 21.324 1.878 -25.096 1.00 64.12 178 LEU A CA 1
ATOM 1367 C C . LEU A 1 178 ? 22.839 1.659 -25.063 1.00 64.12 178 LEU A C 1
ATOM 1369 O O . LEU A 1 178 ? 23.358 0.853 -24.296 1.00 64.12 178 LEU A O 1
ATOM 1373 N N . LYS A 1 179 ? 23.556 2.405 -25.909 1.00 77.12 179 LYS A N 1
ATOM 1374 C CA . LYS A 1 179 ? 25.017 2.536 -25.844 1.00 77.12 179 LYS A CA 1
ATOM 1375 C C . LYS A 1 179 ? 25.378 3.775 -25.023 1.00 77.12 179 LYS A C 1
ATOM 1377 O O . LYS A 1 179 ? 24.853 4.859 -25.303 1.00 77.12 179 LYS A O 1
ATOM 1382 N N . GLY A 1 180 ? 26.306 3.601 -24.082 1.00 82.69 180 GLY A N 1
ATOM 1383 C CA . GLY A 1 180 ? 26.848 4.663 -23.230 1.00 82.69 180 GLY A CA 1
ATOM 1384 C C . GLY A 1 180 ? 25.971 5.021 -22.027 1.00 82.69 180 GLY A C 1
ATOM 1385 O O . GLY A 1 180 ? 24.837 4.563 -21.904 1.00 82.69 180 GLY A O 1
ATOM 1386 N N . GLU A 1 181 ? 26.522 5.848 -21.143 1.00 84.94 181 GLU A N 1
ATOM 1387 C CA . GLU A 1 181 ? 25.821 6.412 -19.988 1.00 84.94 181 GLU A CA 1
ATOM 1388 C C . GLU A 1 181 ? 24.699 7.366 -20.429 1.00 84.94 181 GLU A C 1
ATOM 1390 O O . GLU A 1 181 ? 24.812 8.067 -21.442 1.00 84.94 181 GLU A O 1
ATOM 1395 N N . ARG A 1 182 ? 23.591 7.381 -19.680 1.00 84.44 182 ARG A N 1
ATOM 1396 C CA . ARG A 1 182 ? 22.427 8.230 -19.950 1.00 84.44 182 ARG A CA 1
ATOM 1397 C C . ARG A 1 182 ? 21.936 8.872 -18.666 1.00 84.44 182 ARG A C 1
ATOM 1399 O O . ARG A 1 182 ? 21.707 8.190 -17.674 1.00 84.44 182 ARG A O 1
ATOM 1406 N N . ASN A 1 183 ? 21.682 10.170 -18.748 1.00 89.38 183 ASN A N 1
ATOM 1407 C CA . ASN A 1 183 ? 20.980 10.902 -17.709 1.00 89.38 183 ASN A CA 1
ATOM 1408 C C . ASN A 1 183 ? 19.483 10.853 -18.010 1.00 89.38 183 ASN A C 1
ATOM 1410 O O . ASN A 1 183 ? 19.048 11.290 -19.076 1.00 89.38 183 ASN A O 1
ATOM 1414 N N . VAL A 1 184 ? 18.710 10.306 -17.076 1.00 90.06 184 VAL A N 1
ATOM 1415 C CA . VAL A 1 184 ? 17.251 10.210 -17.163 1.00 90.06 184 VAL A CA 1
ATOM 1416 C C . VAL A 1 184 ? 16.662 10.991 -15.998 1.00 90.06 184 VAL A C 1
ATOM 1418 O O . VAL A 1 184 ? 16.989 10.719 -14.845 1.00 90.06 184 VAL A O 1
ATOM 1421 N N . LEU A 1 185 ? 15.795 11.954 -16.304 1.00 93.25 185 LEU A N 1
ATOM 1422 C CA . LEU A 1 185 ? 15.001 12.667 -15.310 1.00 93.25 185 LEU A CA 1
ATOM 1423 C C . LEU A 1 185 ? 13.606 12.047 -15.283 1.00 93.25 185 LEU A C 1
ATOM 1425 O O . LEU A 1 185 ? 12.933 11.988 -16.311 1.00 93.25 185 LEU A O 1
ATOM 1429 N N . ILE A 1 186 ? 13.191 11.585 -14.108 1.00 93.75 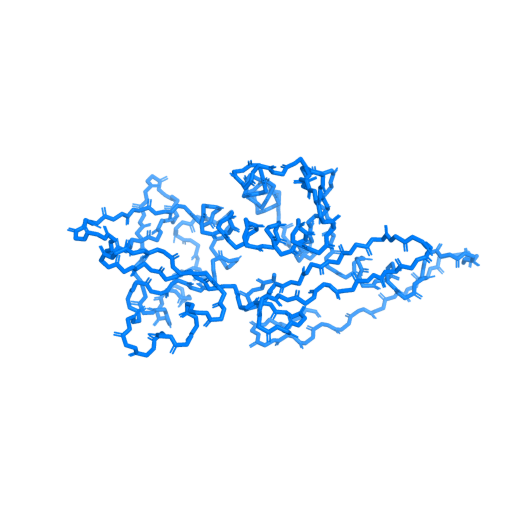186 ILE A N 1
ATOM 1430 C CA . ILE A 1 186 ? 11.825 11.135 -13.847 1.00 93.75 186 ILE A CA 1
ATOM 1431 C C . ILE A 1 186 ? 11.130 12.237 -13.055 1.00 93.75 186 ILE A C 1
ATOM 1433 O O . ILE A 1 186 ? 11.720 12.778 -12.126 1.00 93.75 186 ILE A O 1
ATOM 1437 N N . PHE A 1 187 ? 9.912 12.578 -13.463 1.00 94.88 187 PHE A N 1
ATOM 1438 C CA . PHE A 1 187 ? 9.064 13.565 -12.804 1.00 94.88 187 PHE A CA 1
ATOM 1439 C C . PHE A 1 187 ? 7.778 12.853 -12.374 1.00 94.88 187 PHE A C 1
ATOM 1441 O O . PHE A 1 187 ? 6.966 12.500 -13.233 1.00 94.88 187 PHE A O 1
ATOM 1448 N N . ASP A 1 188 ? 7.616 12.595 -11.075 1.00 91.62 188 ASP A N 1
ATOM 1449 C CA . ASP A 1 188 ? 6.474 11.866 -10.517 1.00 91.62 188 ASP A CA 1
ATOM 1450 C C . ASP A 1 188 ? 5.586 12.811 -9.694 1.00 91.62 188 ASP A C 1
ATOM 1452 O O . ASP A 1 188 ? 5.871 13.148 -8.544 1.00 91.62 188 ASP A O 1
ATOM 1456 N N . LEU A 1 189 ? 4.486 13.260 -10.305 1.00 93.44 189 LEU A N 1
ATOM 1457 C CA . LEU A 1 189 ? 3.474 14.098 -9.662 1.00 93.44 189 LEU A CA 1
ATOM 1458 C C . LEU A 1 189 ? 2.231 13.266 -9.328 1.00 93.44 189 LEU A C 1
A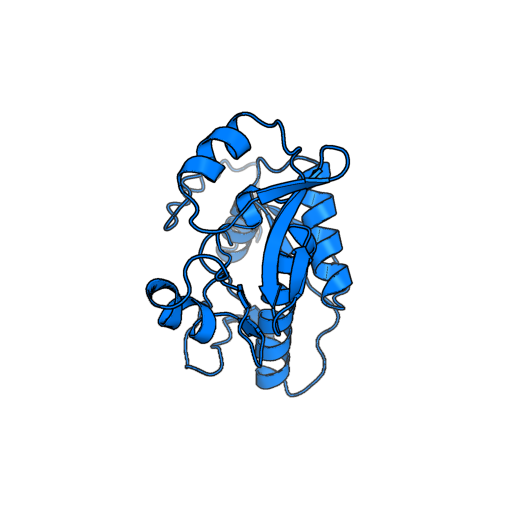TOM 1460 O O . LEU A 1 189 ? 1.303 13.142 -10.131 1.00 93.44 189 LEU A O 1
ATOM 1464 N N . GLY A 1 190 ? 2.217 12.702 -8.121 1.00 89.75 190 GLY A N 1
ATOM 1465 C CA . GLY A 1 190 ? 1.117 11.900 -7.598 1.00 89.75 190 GLY A CA 1
ATOM 1466 C C . GLY A 1 190 ? 0.081 12.712 -6.813 1.00 89.75 190 GLY A C 1
ATOM 1467 O O . GLY A 1 190 ? 0.261 13.881 -6.488 1.00 89.75 190 GLY A O 1
ATOM 1468 N N . GLY A 1 191 ? -1.017 12.058 -6.420 1.00 79.81 191 GLY A N 1
ATOM 1469 C CA . GLY A 1 191 ? -2.107 12.708 -5.672 1.00 79.81 191 GLY A CA 1
ATOM 1470 C C . GLY A 1 191 ? -1.778 13.106 -4.224 1.00 79.81 191 GLY A C 1
ATOM 1471 O O . GLY A 1 191 ? -2.598 13.743 -3.574 1.00 79.81 191 GLY A O 1
ATOM 1472 N N . GLY A 1 192 ? -0.615 12.713 -3.698 1.00 79.81 192 GLY A N 1
ATOM 1473 C CA . GLY A 1 192 ? -0.178 13.065 -2.340 1.00 79.81 192 GLY A CA 1
ATOM 1474 C C . GLY A 1 192 ? 1.337 13.173 -2.168 1.00 79.81 192 GLY A C 1
ATOM 1475 O O . GLY A 1 192 ? 1.805 13.429 -1.063 1.00 79.81 192 GLY A O 1
ATOM 1476 N N . THR A 1 193 ? 2.115 12.963 -3.226 1.00 81.94 193 THR A N 1
ATOM 1477 C CA . THR A 1 193 ? 3.582 13.005 -3.215 1.00 81.94 193 THR A CA 1
ATOM 1478 C C . THR A 1 193 ? 4.063 13.629 -4.518 1.00 81.94 193 THR A C 1
ATOM 1480 O O . THR A 1 193 ? 3.395 13.491 -5.542 1.00 81.94 193 THR A O 1
ATOM 1483 N N . PHE A 1 194 ? 5.194 14.324 -4.459 1.00 90.00 194 PHE A N 1
ATOM 1484 C CA . PHE A 1 194 ? 5.878 14.880 -5.619 1.00 90.00 194 PHE A CA 1
ATOM 1485 C C . PHE A 1 194 ? 7.360 14.543 -5.486 1.00 90.00 194 PHE A C 1
ATOM 1487 O O . PHE A 1 194 ? 7.978 14.975 -4.509 1.00 90.00 194 PHE A O 1
ATOM 1494 N N . ASP A 1 195 ? 7.866 13.743 -6.422 1.00 85.62 195 ASP A N 1
ATOM 1495 C CA . ASP A 1 195 ? 9.208 13.157 -6.411 1.00 85.62 195 ASP A CA 1
ATOM 1496 C C . ASP A 1 195 ? 9.926 13.317 -7.762 1.00 85.62 195 ASP A C 1
ATOM 1498 O O . ASP A 1 195 ? 9.256 13.306 -8.826 1.00 85.62 195 ASP A O 1
#